Protein AF-0000000072276695 (afdb_homodimer)

Radius of gyration: 24.85 Å; Cα contacts (8 Å, |Δi|>4): 186; chains: 2; bounding box: 41×82×51 Å

Structure (mmCIF, N/CA/C/O backbone):
data_AF-0000000072276695-model_v1
#
loop_
_entity.id
_entity.type
_entity.pdbx_description
1 polymer 'Uncharacterized protein'
#
loop_
_atom_site.group_PDB
_atom_site.id
_atom_site.type_symbol
_atom_site.label_atom_id
_atom_site.label_alt_id
_atom_site.label_comp_id
_atom_site.label_asym_id
_atom_site.label_entity_id
_atom_site.label_seq_id
_atom_site.pdbx_PDB_ins_code
_atom_site.Cartn_x
_atom_site.Cartn_y
_atom_site.Cartn_z
_atom_site.occupancy
_atom_site.B_iso_or_equiv
_atom_site.auth_seq_id
_atom_site.auth_comp_id
_atom_site.auth_asym_id
_atom_site.auth_atom_id
_atom_site.pdbx_PDB_model_num
ATOM 1 N N . MET A 1 1 ? 9.43 25.453 4.172 1 37.16 1 MET A N 1
ATOM 2 C CA . MET A 1 1 ? 8.484 24.344 4.242 1 37.16 1 MET A CA 1
ATOM 3 C C . MET A 1 1 ? 7.336 24.672 5.199 1 37.16 1 MET A C 1
ATOM 5 O O . MET A 1 1 ? 6.441 23.844 5.402 1 37.16 1 MET A O 1
ATOM 9 N N . SER A 1 2 ? 7.82 25.578 6.117 1 48.72 2 SER A N 1
ATOM 10 C CA . SER A 1 2 ? 6.762 26.281 6.828 1 48.72 2 SER A CA 1
ATOM 11 C C . SER A 1 2 ? 5.812 26.984 5.859 1 48.72 2 SER A C 1
ATOM 13 O O . SER A 1 2 ? 4.941 27.75 6.277 1 48.72 2 SER A O 1
ATOM 15 N N . ASP A 1 3 ? 6.242 26.922 4.684 1 59.03 3 ASP A N 1
ATOM 16 C CA . ASP A 1 3 ? 5.449 27.531 3.621 1 59.03 3 ASP A CA 1
ATOM 17 C C . ASP A 1 3 ? 4.215 26.703 3.301 1 59.03 3 ASP A C 1
ATOM 19 O O . ASP A 1 3 ? 4.332 25.578 2.807 1 59.03 3 ASP A O 1
ATOM 23 N N . PRO A 1 4 ? 3.205 27.141 3.752 1 66.44 4 PRO A N 1
ATOM 24 C CA . PRO A 1 4 ? 1.946 26.438 3.514 1 66.44 4 PRO A CA 1
ATOM 25 C C . PRO A 1 4 ? 1.84 25.875 2.096 1 66.44 4 PRO A C 1
ATOM 27 O O . PRO A 1 4 ? 1.226 24.828 1.881 1 66.44 4 PRO A O 1
ATOM 30 N N . LYS A 1 5 ? 2.502 26.578 1.242 1 73.25 5 LYS A N 1
ATOM 31 C CA . LYS A 1 5 ? 2.477 26.094 -0.136 1 73.25 5 LYS A CA 1
ATOM 32 C C . LYS A 1 5 ? 3.285 24.797 -0.285 1 73.25 5 LYS A C 1
ATOM 34 O O . LYS A 1 5 ? 2.9 23.906 -1.039 1 73.25 5 LYS A O 1
ATOM 39 N N . LYS A 1 6 ? 4.305 24.688 0.411 1 75.88 6 LYS A N 1
ATOM 40 C CA . LYS A 1 6 ? 5.148 23.5 0.35 1 75.88 6 LYS A CA 1
ATOM 41 C C . LYS A 1 6 ? 4.453 22.297 0.984 1 75.88 6 LYS A C 1
ATOM 43 O O . LYS A 1 6 ? 4.551 21.188 0.477 1 75.88 6 LYS A O 1
ATOM 48 N N . VAL A 1 7 ? 3.73 22.562 2.039 1 79 7 VAL A N 1
ATOM 49 C CA . VAL A 1 7 ? 3 21.484 2.715 1 79 7 VAL A CA 1
ATOM 50 C C . VAL A 1 7 ? 1.882 20.969 1.812 1 79 7 VAL A C 1
ATOM 52 O O . VAL A 1 7 ? 1.68 19.766 1.69 1 79 7 VAL A O 1
ATOM 55 N N . GLN A 1 8 ? 1.307 21.906 1.163 1 82.75 8 GLN A N 1
ATOM 56 C CA . GLN A 1 8 ? 0.227 21.531 0.254 1 82.75 8 GLN A CA 1
ATOM 57 C C . GLN A 1 8 ? 0.75 20.703 -0.907 1 82.75 8 GLN A C 1
ATOM 59 O O . GLN A 1 8 ? 0.108 19.734 -1.318 1 82.75 8 GLN A O 1
ATOM 64 N N . ALA A 1 9 ? 1.858 21.094 -1.374 1 85.31 9 ALA A N 1
ATOM 65 C CA . ALA A 1 9 ? 2.477 20.344 -2.467 1 85.31 9 ALA A CA 1
ATOM 66 C C . ALA A 1 9 ? 2.85 18.922 -2.021 1 85.31 9 ALA A C 1
ATOM 68 O O . ALA A 1 9 ? 2.666 17.969 -2.77 1 85.31 9 ALA A O 1
ATOM 69 N N . ALA A 1 10 ? 3.342 18.844 -0.835 1 86.81 10 ALA A N 1
ATOM 70 C CA . ALA A 1 10 ? 3.727 17.531 -0.29 1 86.81 10 ALA A CA 1
ATOM 71 C C . ALA A 1 10 ? 2.504 16.656 -0.077 1 86.81 10 ALA A C 1
ATOM 73 O O . ALA A 1 10 ? 2.562 15.438 -0.301 1 86.81 10 ALA A O 1
ATOM 74 N N . LEU A 1 11 ? 1.461 17.219 0.329 1 89.94 11 LEU A N 1
ATOM 75 C CA . LEU A 1 11 ? 0.218 16.469 0.507 1 89.94 11 LEU A CA 1
ATOM 76 C C . LEU A 1 11 ? -0.295 15.945 -0.829 1 89.94 11 LEU A C 1
ATOM 78 O O . LEU A 1 11 ? -0.674 14.781 -0.935 1 89.94 11 LEU A O 1
ATOM 82 N N . ASN A 1 12 ? -0.233 16.812 -1.822 1 91.56 12 ASN A N 1
ATOM 83 C CA . ASN A 1 12 ? -0.696 16.406 -3.148 1 91.56 12 ASN A CA 1
ATOM 84 C C . ASN A 1 12 ? 0.156 15.281 -3.725 1 91.56 12 ASN A C 1
ATOM 86 O O . ASN A 1 12 ? -0.372 14.344 -4.328 1 91.56 12 ASN A O 1
ATOM 90 N N . THR A 1 13 ? 1.414 15.375 -3.533 1 94.5 13 THR A N 1
ATOM 91 C CA . THR A 1 13 ? 2.32 14.328 -3.998 1 94.5 13 THR A CA 1
ATOM 92 C C . THR A 1 13 ? 2.039 13.016 -3.279 1 94.5 13 THR A C 1
ATOM 94 O O . THR A 1 13 ? 1.984 11.953 -3.908 1 94.5 13 THR A O 1
ATOM 97 N N . SER A 1 14 ? 1.84 13.062 -2.016 1 95.75 14 SER A N 1
ATOM 98 C CA . SER A 1 14 ? 1.552 11.867 -1.232 1 95.75 14 SER A CA 1
ATOM 99 C C . SER A 1 14 ? 0.268 11.188 -1.706 1 95.75 14 SER A C 1
ATOM 101 O O . SER A 1 14 ? 0.198 9.961 -1.786 1 95.75 14 SER A O 1
ATOM 103 N N . LEU A 1 15 ? -0.74 12 -2.01 1 95.75 15 LEU A N 1
ATOM 104 C CA . LEU A 1 15 ? -2.004 11.461 -2.504 1 95.75 15 LEU A CA 1
ATOM 105 C C . LEU A 1 15 ? -1.806 10.734 -3.83 1 95.75 15 LEU A C 1
ATOM 107 O O . LEU A 1 15 ? -2.344 9.648 -4.035 1 95.75 15 LEU A O 1
ATOM 111 N N . LYS A 1 16 ? -0.989 11.328 -4.648 1 97.62 16 LYS A N 1
ATOM 112 C CA . LYS A 1 16 ? -0.697 10.703 -5.938 1 97.62 16 LYS A CA 1
ATOM 113 C C . LYS A 1 16 ? 0.066 9.398 -5.754 1 97.62 16 LYS A C 1
ATOM 115 O O . LYS A 1 16 ? -0.192 8.414 -6.453 1 97.62 16 LYS A O 1
ATOM 120 N N . VAL A 1 17 ? 0.981 9.414 -4.844 1 97.69 17 VAL A N 1
ATOM 121 C CA . VAL A 1 17 ? 1.791 8.234 -4.574 1 97.69 17 VAL A CA 1
ATOM 122 C C . VAL A 1 17 ? 0.901 7.105 -4.062 1 97.69 17 VAL A C 1
ATOM 124 O O . VAL A 1 17 ? 0.965 5.98 -4.562 1 97.69 17 VAL A O 1
ATOM 127 N N . LEU A 1 18 ? 0.002 7.414 -3.105 1 98.25 18 LEU A N 1
ATOM 128 C CA . LEU A 1 18 ? -0.87 6.383 -2.551 1 98.25 18 LEU A CA 1
ATOM 129 C C . LEU A 1 18 ? -1.8 5.824 -3.621 1 98.25 18 LEU A C 1
ATOM 131 O O . LEU A 1 18 ? -2.027 4.613 -3.68 1 98.25 18 LEU A O 1
ATOM 135 N N . ASP A 1 19 ? -2.268 6.703 -4.461 1 97.88 19 ASP A N 1
ATOM 136 C CA . ASP A 1 19 ? -3.104 6.25 -5.566 1 97.88 19 ASP A CA 1
ATOM 137 C C . ASP A 1 19 ? -2.328 5.312 -6.492 1 97.88 19 ASP A C 1
ATOM 139 O O . ASP A 1 19 ? -2.84 4.27 -6.898 1 97.88 19 ASP A O 1
ATOM 143 N N . SER A 1 20 ? -1.155 5.703 -6.805 1 97.88 20 SER A N 1
ATOM 144 C CA . SER A 1 20 ? -0.317 4.895 -7.684 1 97.88 20 SER A CA 1
ATOM 145 C C . SER A 1 20 ? 0.004 3.545 -7.051 1 97.88 20 SER A C 1
ATOM 147 O O . SER A 1 20 ? 0.064 2.527 -7.746 1 97.88 20 SER A O 1
ATOM 149 N N . VAL A 1 21 ? 0.219 3.535 -5.789 1 98.19 21 VAL A N 1
ATOM 150 C CA . VAL A 1 21 ? 0.522 2.299 -5.078 1 98.19 21 VAL A CA 1
ATOM 151 C C . VAL A 1 21 ? -0.636 1.315 -5.23 1 98.19 21 VAL A C 1
ATOM 153 O O . VAL A 1 21 ? -0.425 0.145 -5.555 1 98.19 21 VAL A O 1
ATOM 156 N N . VAL A 1 22 ? -1.869 1.72 -5.027 1 98.12 22 VAL A N 1
ATOM 157 C CA . VAL A 1 22 ? -3.043 0.857 -5.113 1 98.12 22 VAL A CA 1
ATOM 158 C C . VAL A 1 22 ? -3.188 0.323 -6.539 1 98.12 22 VAL A C 1
ATOM 160 O O . VAL A 1 22 ? -3.438 -0.868 -6.738 1 98.12 22 VAL A O 1
ATOM 163 N N . LYS A 1 23 ? -2.953 1.158 -7.547 1 97.94 23 LYS A N 1
ATOM 164 C CA . LYS A 1 23 ? -3.102 0.76 -8.945 1 97.94 23 LYS A CA 1
ATOM 165 C C . LYS A 1 23 ? -2.033 -0.253 -9.344 1 97.94 23 LYS A C 1
ATOM 167 O O . LYS A 1 23 ? -2.324 -1.228 -10.039 1 97.94 23 LYS A O 1
ATOM 172 N N . GLU A 1 24 ? -0.808 0.025 -8.914 1 97.75 24 GLU A N 1
ATOM 173 C CA . GLU A 1 24 ? 0.282 -0.898 -9.211 1 97.75 24 GLU A CA 1
ATOM 174 C C . GLU A 1 24 ? 0.049 -2.258 -8.562 1 97.75 24 GLU A C 1
ATOM 176 O O . GLU A 1 24 ? 0.275 -3.299 -9.18 1 97.75 24 GLU A O 1
ATOM 181 N N . GLN A 1 25 ? -0.401 -2.229 -7.312 1 97.75 25 GLN A N 1
ATOM 182 C CA . GLN A 1 25 ? -0.734 -3.459 -6.605 1 97.75 25 GLN A CA 1
ATOM 183 C C . GLN A 1 25 ? -1.845 -4.223 -7.32 1 97.75 25 GLN A C 1
ATOM 185 O O . GLN A 1 25 ? -1.741 -5.434 -7.523 1 97.75 25 GLN A O 1
ATOM 190 N N . GLU A 1 26 ? -2.871 -3.525 -7.688 1 97.75 26 GLU A N 1
ATOM 191 C CA . GLU A 1 26 ? -3.992 -4.141 -8.391 1 97.75 26 GLU A CA 1
ATOM 192 C C . GLU A 1 26 ? -3.541 -4.785 -9.695 1 97.75 26 GLU A C 1
ATOM 194 O O . GLU A 1 26 ? -3.949 -5.902 -10.016 1 97.75 26 GLU A O 1
ATOM 199 N N . ARG A 1 27 ? -2.732 -4.125 -10.453 1 98.12 27 ARG A N 1
ATOM 200 C CA . ARG A 1 27 ? -2.223 -4.645 -11.719 1 98.12 27 ARG A CA 1
ATOM 201 C C . ARG A 1 27 ? -1.399 -5.91 -11.5 1 98.12 27 ARG A C 1
ATOM 203 O O . ARG A 1 27 ? -1.569 -6.898 -12.219 1 98.12 27 ARG A O 1
ATOM 210 N N . ALA A 1 28 ? -0.528 -5.832 -10.555 1 98.5 28 ALA A N 1
ATOM 211 C CA . ALA A 1 28 ? 0.32 -6.988 -10.266 1 98.5 28 ALA A CA 1
ATOM 212 C C . ALA A 1 28 ? -0.516 -8.18 -9.812 1 98.5 28 ALA A C 1
ATOM 214 O O . ALA A 1 28 ? -0.309 -9.305 -10.281 1 98.5 28 ALA A O 1
ATOM 215 N N . VAL A 1 29 ? -1.518 -7.949 -8.906 1 98.62 29 VAL A N 1
ATOM 216 C CA . VAL A 1 29 ? -2.359 -9.016 -8.383 1 98.62 29 VAL A CA 1
ATOM 217 C C . VAL A 1 29 ? -3.193 -9.625 -9.508 1 98.62 29 VAL A C 1
ATOM 219 O O . VAL A 1 29 ? -3.328 -10.844 -9.602 1 98.62 29 VAL A O 1
ATOM 222 N N . ASN A 1 30 ? -3.674 -8.797 -10.391 1 98.62 30 ASN A N 1
ATOM 223 C CA . ASN A 1 30 ? -4.453 -9.297 -11.516 1 98.62 30 ASN A CA 1
ATOM 224 C C . ASN A 1 30 ? -3.605 -10.164 -12.445 1 98.62 30 ASN A C 1
ATOM 226 O O . ASN A 1 30 ? -4.082 -11.172 -12.977 1 98.62 30 ASN A O 1
ATOM 230 N N . ARG A 1 31 ? -2.408 -9.766 -12.648 1 98.75 31 ARG A N 1
ATOM 231 C CA . ARG A 1 31 ? -1.496 -10.57 -13.453 1 98.75 31 ARG A CA 1
ATOM 232 C C . ARG A 1 31 ? -1.245 -11.93 -12.812 1 98.75 31 ARG A C 1
ATOM 234 O O . ARG A 1 31 ? -1.282 -12.961 -13.492 1 98.75 31 ARG A O 1
ATOM 241 N N . ILE A 1 32 ? -1.022 -11.945 -11.555 1 98.88 32 ILE A N 1
ATOM 242 C CA . ILE A 1 32 ? -0.771 -13.172 -10.812 1 98.88 32 ILE A CA 1
ATOM 243 C C . ILE A 1 32 ? -1.994 -14.086 -10.898 1 98.88 32 ILE A C 1
ATOM 245 O O . ILE A 1 32 ? -1.871 -15.273 -11.219 1 98.88 32 ILE A O 1
ATOM 249 N N . LEU A 1 33 ? -3.135 -13.57 -10.648 1 98.75 33 LEU A N 1
ATOM 250 C CA . LEU A 1 33 ? -4.371 -14.344 -10.664 1 98.75 33 LEU A CA 1
ATOM 251 C C . LEU A 1 33 ? -4.625 -14.93 -12.047 1 98.75 33 LEU A C 1
ATOM 253 O O . LEU A 1 33 ? -5.004 -16.094 -12.172 1 98.75 33 LEU A O 1
ATOM 257 N N . GLY A 1 34 ? -4.418 -14.094 -13.062 1 98.56 34 GLY A N 1
ATOM 258 C CA . GLY A 1 34 ? -4.598 -14.586 -14.422 1 98.56 34 GLY A CA 1
ATOM 259 C C . GLY A 1 34 ? -3.684 -15.75 -14.758 1 98.56 34 GLY A C 1
ATOM 260 O O . GLY A 1 34 ? -4.125 -16.75 -15.328 1 98.56 34 GLY A O 1
ATOM 261 N N . LEU A 1 35 ? -2.455 -15.625 -14.398 1 98.19 35 LEU A N 1
ATOM 262 C CA . LEU A 1 35 ? -1.48 -16.688 -14.648 1 98.19 35 LEU A CA 1
ATOM 263 C C . LEU A 1 35 ? -1.817 -17.938 -13.852 1 98.19 35 LEU A C 1
ATOM 265 O O . LEU A 1 35 ? -1.733 -19.047 -14.375 1 98.19 35 LEU A O 1
ATOM 269 N N . ALA A 1 36 ? -2.203 -17.734 -12.594 1 97.94 36 ALA A N 1
ATOM 270 C CA . ALA A 1 36 ? -2.557 -18.875 -11.742 1 97.94 36 ALA A CA 1
ATOM 271 C C . ALA A 1 36 ? -3.771 -19.609 -12.297 1 97.94 36 ALA A C 1
ATOM 273 O O . ALA A 1 36 ? -3.803 -20.844 -12.305 1 97.94 36 ALA A O 1
ATOM 274 N N . GLU A 1 37 ? -4.715 -18.922 -12.719 1 97.56 37 GLU A N 1
ATOM 275 C CA . GLU A 1 37 ? -5.914 -19.531 -13.289 1 97.56 37 GLU A CA 1
ATOM 276 C C . GLU A 1 37 ? -5.574 -20.375 -14.523 1 97.56 37 GLU A C 1
ATOM 278 O O . GLU A 1 37 ? -6.074 -21.484 -14.688 1 97.56 37 GLU A O 1
ATOM 283 N N . LEU A 1 38 ? -4.73 -19.875 -15.398 1 96.19 38 LEU A N 1
ATOM 284 C CA . LEU A 1 38 ? -4.297 -20.594 -16.594 1 96.19 38 LEU A CA 1
ATOM 285 C C . LEU A 1 38 ? -3.582 -21.891 -16.219 1 96.19 38 LEU A C 1
ATOM 287 O O . LEU A 1 38 ? -3.793 -22.938 -16.844 1 96.19 38 LEU A O 1
ATOM 291 N N . LEU 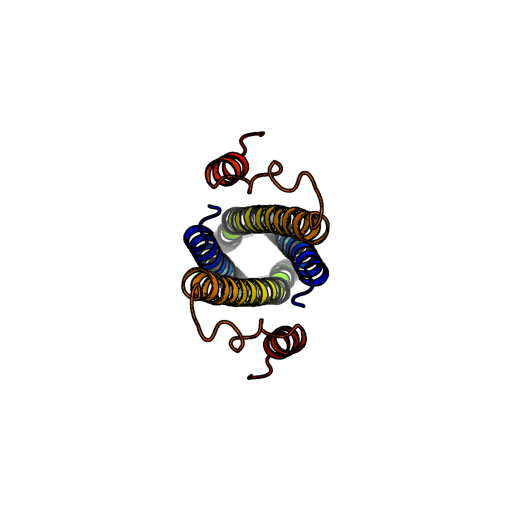A 1 39 ? -2.812 -21.797 -15.188 1 95.62 39 LEU A N 1
ATOM 292 C CA . LEU A 1 39 ? -2.035 -22.953 -14.75 1 95.62 39 LEU A CA 1
ATOM 293 C C . LEU A 1 39 ? -2.938 -24.016 -14.125 1 95.62 39 LEU A C 1
ATOM 295 O O . LEU A 1 39 ? -2.713 -25.219 -14.297 1 95.62 39 LEU A O 1
ATOM 299 N N . ILE A 1 40 ? -3.936 -23.594 -13.43 1 95.69 40 ILE A N 1
ATOM 300 C CA . ILE A 1 40 ? -4.855 -24.531 -12.789 1 95.69 40 ILE A CA 1
ATOM 301 C C . ILE A 1 40 ? -5.625 -25.312 -13.852 1 95.69 40 ILE A C 1
ATOM 303 O O . ILE A 1 40 ? -5.812 -26.516 -13.727 1 95.69 40 ILE A O 1
ATOM 307 N N . GLU A 1 41 ? -6.027 -24.641 -14.867 1 93.31 41 GLU A N 1
ATOM 308 C CA . GLU A 1 41 ? -6.785 -25.266 -15.945 1 93.31 41 GLU A CA 1
ATOM 309 C C . GLU A 1 41 ? -5.98 -26.375 -16.609 1 93.31 41 GLU A C 1
ATOM 311 O O . GLU A 1 41 ? -6.551 -27.359 -17.078 1 93.31 41 GLU A O 1
ATOM 316 N N . LYS A 1 42 ? -4.695 -26.328 -16.609 1 87.5 42 LYS A N 1
ATOM 317 C CA . LYS A 1 42 ? -3.834 -27.266 -17.328 1 87.5 42 LYS A CA 1
ATOM 318 C C . LYS A 1 42 ? -3.123 -28.203 -16.359 1 87.5 42 LYS A C 1
ATOM 320 O O . LYS A 1 42 ? -2.232 -28.953 -16.75 1 87.5 42 LYS A O 1
ATOM 325 N N . SER A 1 43 ? -3.424 -28.031 -15.188 1 85.19 43 SER A N 1
ATOM 326 C CA . SER A 1 43 ? -2.676 -28.734 -14.156 1 85.19 43 SER A CA 1
ATOM 327 C C . SER A 1 43 ? -2.926 -30.234 -14.234 1 85.19 43 SER A C 1
ATOM 329 O O . SER A 1 43 ? -4.078 -30.688 -14.289 1 85.19 43 SER A O 1
ATOM 331 N N . PRO A 1 44 ? -1.935 -30.969 -14.18 1 75.81 44 PRO A N 1
ATOM 332 C CA . PRO A 1 44 ? -2.078 -32.438 -14.328 1 75.81 44 PRO A CA 1
ATOM 333 C C . PRO A 1 44 ? -2.416 -33.125 -13.016 1 75.81 44 PRO A C 1
ATOM 335 O O . PRO A 1 44 ? -2.826 -34.281 -13.023 1 75.81 44 PRO A O 1
ATOM 338 N N . ASP A 1 45 ? -2.143 -32.438 -11.891 1 86.88 45 ASP A N 1
ATOM 339 C CA . ASP A 1 45 ? -2.316 -33.125 -10.617 1 86.88 45 ASP A CA 1
ATOM 340 C C . ASP A 1 45 ? -2.887 -32.188 -9.555 1 86.88 45 ASP A C 1
ATOM 342 O O . ASP A 1 45 ? -2.773 -30.953 -9.68 1 86.88 45 ASP A O 1
ATOM 346 N N . GLN A 1 46 ? -3.391 -32.844 -8.484 1 91.38 46 GLN A N 1
ATOM 347 C CA . GLN A 1 46 ? -4.148 -32.156 -7.441 1 91.38 46 GLN A CA 1
ATOM 348 C C . GLN A 1 46 ? -3.23 -31.312 -6.559 1 91.38 46 GLN A C 1
ATOM 350 O O . GLN A 1 46 ? -3.619 -30.234 -6.098 1 91.38 46 GLN A O 1
ATOM 355 N N . VAL A 1 47 ? -2.031 -31.734 -6.375 1 91 47 VAL A N 1
ATOM 356 C CA . VAL A 1 47 ? -1.097 -31.031 -5.5 1 91 47 VAL A CA 1
ATOM 357 C C . VAL A 1 47 ? -0.705 -29.688 -6.129 1 91 47 VAL A C 1
ATOM 359 O O . VAL A 1 47 ? -0.68 -28.656 -5.449 1 91 47 VAL A O 1
ATOM 362 N N . THR A 1 48 ? -0.417 -29.656 -7.391 1 93.25 48 THR A N 1
ATOM 363 C CA . THR A 1 48 ? -0.089 -28.438 -8.117 1 93.25 48 THR A CA 1
ATOM 364 C C . THR A 1 48 ? -1.263 -27.469 -8.086 1 93.25 48 THR A C 1
ATOM 366 O O . THR A 1 48 ? -1.085 -26.281 -7.812 1 93.25 48 THR A O 1
ATOM 369 N N . ALA A 1 49 ? -2.434 -27.984 -8.289 1 94.5 49 ALA A N 1
ATOM 370 C CA . ALA A 1 49 ? -3.631 -27.156 -8.281 1 94.5 49 ALA A CA 1
ATOM 371 C C . ALA A 1 49 ? -3.842 -26.516 -6.91 1 94.5 49 ALA A C 1
ATOM 373 O O . ALA A 1 49 ? -4.191 -25.328 -6.816 1 94.5 49 ALA A O 1
ATOM 374 N N . MET A 1 50 ? -3.594 -27.234 -5.902 1 96.12 50 MET A N 1
ATOM 375 C CA . MET A 1 50 ? -3.773 -26.734 -4.539 1 96.12 50 MET A CA 1
ATOM 376 C C . MET A 1 50 ? -2.779 -25.625 -4.223 1 96.12 50 MET A C 1
ATOM 378 O O . MET A 1 50 ? -3.131 -24.641 -3.578 1 96.12 50 MET A O 1
ATOM 382 N N . ARG A 1 51 ? -1.555 -25.766 -4.633 1 96.62 51 ARG A N 1
ATOM 383 C CA . ARG A 1 51 ? -0.54 -24.75 -4.391 1 96.62 51 ARG A CA 1
ATOM 384 C C . ARG A 1 51 ? -0.836 -23.484 -5.18 1 96.62 51 ARG A C 1
ATOM 386 O O . ARG A 1 51 ? -0.623 -22.375 -4.688 1 96.62 51 ARG A O 1
ATOM 393 N N . LEU A 1 52 ? -1.373 -23.656 -6.379 1 97.56 52 LEU A N 1
ATOM 394 C CA . LEU A 1 52 ? -1.771 -22.5 -7.188 1 97.56 52 LEU A CA 1
ATOM 395 C C . LEU A 1 52 ? -2.957 -21.781 -6.559 1 97.56 52 LEU A C 1
ATOM 397 O O . LEU A 1 52 ? -3.018 -20.547 -6.57 1 97.56 52 LEU A O 1
ATOM 401 N N . GLU A 1 53 ? -3.832 -22.531 -5.984 1 98 53 GLU A N 1
ATOM 402 C CA . GLU A 1 53 ? -4.953 -21.922 -5.27 1 98 53 GLU A CA 1
ATOM 403 C C . GLU A 1 53 ? -4.48 -21.172 -4.027 1 98 53 GLU A C 1
ATOM 405 O O . GLU A 1 53 ? -5.023 -20.125 -3.693 1 98 53 GLU A O 1
ATOM 410 N N . ALA A 1 54 ? -3.496 -21.672 -3.406 1 98.56 54 ALA A N 1
ATOM 411 C CA . ALA A 1 54 ? -2.918 -21 -2.25 1 98.56 54 ALA A CA 1
ATOM 412 C C . ALA A 1 54 ? -2.27 -19.672 -2.656 1 98.56 54 ALA A C 1
ATOM 414 O O . ALA A 1 54 ? -2.322 -18.703 -1.91 1 98.56 54 ALA A O 1
ATOM 415 N N . ILE A 1 55 ? -1.685 -19.688 -3.807 1 98.69 55 ILE A N 1
ATOM 416 C CA . ILE A 1 55 ? -1.136 -18.453 -4.359 1 98.69 55 ILE A CA 1
ATOM 417 C C . ILE A 1 55 ? -2.258 -17.438 -4.574 1 98.69 55 ILE A C 1
ATOM 419 O O . ILE A 1 55 ? -2.133 -16.266 -4.188 1 98.69 55 ILE A O 1
ATOM 423 N N . MET A 1 56 ? -3.332 -17.844 -5.121 1 98.69 56 MET A N 1
ATOM 424 C CA . MET A 1 56 ? -4.465 -16.953 -5.375 1 98.69 56 MET A CA 1
ATOM 425 C C . MET A 1 56 ? -5.051 -16.438 -4.066 1 98.69 56 MET A C 1
ATOM 427 O O . MET A 1 56 ? -5.426 -15.273 -3.969 1 98.69 56 MET A O 1
ATOM 431 N N . GLU A 1 57 ? -5.062 -17.328 -3.057 1 98.56 57 GLU A N 1
ATOM 432 C CA . GLU A 1 57 ? -5.562 -16.938 -1.744 1 98.56 57 GLU A CA 1
ATOM 433 C C . GLU A 1 57 ? -4.672 -15.867 -1.112 1 98.56 57 GLU A C 1
ATOM 435 O O . GLU A 1 57 ? -5.164 -14.945 -0.455 1 98.56 57 GLU A O 1
ATOM 440 N N . ALA A 1 58 ? -3.42 -16 -1.328 1 98.38 58 ALA A N 1
ATOM 441 C CA . ALA A 1 58 ? -2.484 -15.031 -0.768 1 98.38 58 ALA A CA 1
ATOM 442 C C . ALA A 1 58 ? -2.68 -13.656 -1.398 1 98.38 58 ALA A C 1
ATOM 444 O O . ALA A 1 58 ? -2.25 -12.641 -0.84 1 98.38 58 ALA A O 1
ATOM 445 N N . CYS A 1 59 ? -3.328 -13.57 -2.555 1 98.44 59 CYS A N 1
ATOM 446 C CA . CYS A 1 59 ? -3.574 -12.305 -3.244 1 98.44 59 CYS A CA 1
ATOM 447 C C . CYS A 1 59 ? -4.691 -11.523 -2.566 1 98.44 59 CYS A C 1
ATOM 449 O O . CYS A 1 59 ? -4.867 -10.328 -2.824 1 98.44 59 CYS A O 1
ATOM 451 N N . ALA A 1 60 ? -5.363 -12.102 -1.619 1 97.38 60 ALA A N 1
ATOM 452 C CA . ALA A 1 60 ? -6.5 -11.461 -0.958 1 97.38 60 ALA A CA 1
ATOM 453 C C . ALA A 1 60 ? -6.043 -10.273 -0.116 1 97.38 60 ALA A C 1
ATOM 455 O O . ALA A 1 60 ? -6.855 -9.422 0.266 1 97.38 60 ALA A O 1
ATOM 456 N N . PHE A 1 61 ? -4.73 -10.172 0.101 1 97.5 61 PHE A N 1
ATOM 457 C CA . PHE A 1 61 ? -4.191 -9.047 0.854 1 97.5 61 PHE A CA 1
ATOM 458 C C . PHE A 1 61 ? -4.551 -7.723 0.185 1 97.5 61 PHE A C 1
ATOM 460 O O . PHE A 1 61 ? -4.633 -6.688 0.848 1 97.5 61 PHE A O 1
ATOM 467 N N . GLN A 1 62 ? -4.719 -7.805 -1.072 1 96.56 62 GLN A N 1
ATOM 468 C CA . GLN A 1 62 ? -4.898 -6.609 -1.889 1 96.56 62 GLN A CA 1
ATOM 469 C C . GLN A 1 62 ? -6.18 -5.871 -1.513 1 96.56 62 GLN A C 1
ATOM 471 O O . GLN A 1 62 ? -6.203 -4.641 -1.464 1 96.56 62 GLN A O 1
ATOM 476 N N . ASP A 1 63 ? -7.215 -6.578 -1.222 1 95.88 63 ASP A N 1
ATOM 477 C CA . ASP A 1 63 ? -8.484 -5.953 -0.865 1 95.88 63 ASP A CA 1
ATOM 478 C C . ASP A 1 63 ? -8.359 -5.156 0.431 1 95.88 63 ASP A C 1
ATOM 480 O O . ASP A 1 63 ? -8.758 -3.988 0.489 1 95.88 63 ASP A O 1
ATOM 484 N N . ILE A 1 64 ? -7.785 -5.691 1.369 1 94.62 64 ILE A N 1
ATOM 485 C CA . ILE A 1 64 ? -7.652 -5.082 2.688 1 94.62 64 ILE A CA 1
ATOM 486 C C . ILE A 1 64 ? -6.66 -3.922 2.621 1 94.62 64 ILE A C 1
ATOM 488 O O . ILE A 1 64 ? -6.949 -2.82 3.094 1 94.62 64 ILE A O 1
ATOM 492 N N . THR A 1 65 ? -5.535 -4.184 2.027 1 97.12 65 THR A N 1
ATOM 493 C CA . THR A 1 65 ? -4.504 -3.15 2.018 1 97.12 65 THR A CA 1
ATOM 494 C C . THR A 1 65 ? -4.922 -1.975 1.142 1 97.12 65 THR A C 1
ATOM 496 O O . THR A 1 65 ? -4.641 -0.819 1.467 1 97.12 65 THR A O 1
ATOM 499 N N . GLY A 1 66 ? -5.602 -2.25 0.003 1 97.25 66 GLY A N 1
ATOM 500 C CA . GLY A 1 66 ? -6.141 -1.173 -0.814 1 97.25 66 GLY A CA 1
ATOM 501 C C . GLY A 1 66 ? -7.098 -0.273 -0.058 1 97.25 66 GLY A C 1
ATOM 502 O O . GLY A 1 66 ? -7.008 0.954 -0.146 1 97.25 66 GLY A O 1
ATOM 503 N N . GLN A 1 67 ? -7.922 -0.839 0.693 1 97 67 GLN A N 1
ATOM 504 C CA . GLN A 1 67 ? -8.898 -0.096 1.482 1 97 67 GLN A CA 1
ATOM 505 C C . GLN A 1 67 ? -8.211 0.754 2.549 1 97 67 GLN A C 1
ATOM 507 O O . GLN A 1 67 ? -8.602 1.901 2.779 1 97 67 GLN A O 1
ATOM 512 N N . GLN A 1 68 ? -7.262 0.133 3.152 1 97.88 68 GLN A N 1
ATOM 513 C CA . GLN A 1 68 ? -6.539 0.837 4.203 1 97.88 68 GLN A CA 1
ATOM 514 C C . GLN A 1 68 ? -5.793 2.045 3.643 1 97.88 68 GLN A C 1
ATOM 516 O O . GLN A 1 68 ? -5.801 3.121 4.246 1 97.88 68 GLN A O 1
ATOM 521 N N . ILE A 1 69 ? -5.176 1.869 2.506 1 98.31 69 ILE A N 1
ATOM 522 C CA . ILE A 1 69 ? -4.457 2.967 1.871 1 98.31 69 ILE A CA 1
ATOM 523 C C . ILE A 1 69 ? -5.434 4.078 1.495 1 98.31 69 ILE A C 1
ATOM 525 O O . ILE A 1 69 ? -5.137 5.262 1.671 1 98.31 69 ILE A O 1
ATOM 529 N N . ARG A 1 70 ? -6.598 3.721 0.997 1 97.12 70 ARG A N 1
ATOM 530 C CA . ARG A 1 70 ? -7.605 4.703 0.602 1 97.12 70 ARG A CA 1
ATOM 531 C C . ARG A 1 70 ? -8.086 5.504 1.804 1 97.12 70 ARG A C 1
ATOM 533 O O . ARG A 1 70 ? -8.359 6.703 1.688 1 97.12 70 ARG A O 1
ATOM 540 N N . LYS A 1 71 ? -8.227 4.902 2.916 1 96 71 LYS A N 1
ATOM 541 C CA . LYS A 1 71 ? -8.609 5.602 4.141 1 96 71 LYS A CA 1
ATOM 542 C C . LYS A 1 71 ? -7.551 6.629 4.543 1 96 71 LYS A C 1
ATOM 544 O O . LYS A 1 71 ? -7.883 7.742 4.949 1 96 71 LYS A O 1
ATOM 549 N N . VAL A 1 72 ? -6.34 6.199 4.402 1 96.44 72 VAL A N 1
ATOM 550 C CA . VAL A 1 72 ? -5.262 7.133 4.711 1 96.44 72 VAL A CA 1
ATOM 551 C C . VAL A 1 72 ? -5.273 8.289 3.709 1 96.44 72 VAL A C 1
ATOM 553 O O . VAL A 1 72 ? -5.098 9.445 4.086 1 96.44 72 VAL A O 1
ATOM 556 N N . ALA A 1 73 ? -5.492 7.969 2.471 1 96.56 73 ALA A N 1
ATOM 557 C CA . ALA A 1 73 ? -5.566 9 1.438 1 96.56 73 ALA A CA 1
ATOM 558 C C . ALA A 1 73 ? -6.691 9.984 1.731 1 96.56 73 ALA A C 1
ATOM 560 O O . ALA A 1 73 ? -6.52 11.195 1.567 1 96.56 73 ALA A O 1
ATOM 561 N N . ALA A 1 74 ? -7.797 9.508 2.174 1 92.75 74 ALA A N 1
ATOM 562 C CA . ALA A 1 74 ? -8.922 10.375 2.518 1 92.75 74 ALA A CA 1
ATOM 563 C C . ALA A 1 74 ? -8.57 11.305 3.672 1 92.75 74 ALA A C 1
ATOM 565 O O . ALA A 1 74 ? -8.922 12.484 3.654 1 92.75 74 ALA A O 1
ATOM 566 N N . PHE A 1 75 ? -7.914 10.773 4.578 1 90.25 75 PHE A N 1
ATOM 567 C CA . PHE A 1 75 ? -7.453 11.578 5.703 1 90.25 75 PHE A CA 1
ATOM 568 C C . PHE A 1 75 ? -6.504 12.672 5.23 1 90.25 75 PHE A C 1
ATOM 570 O O . PHE A 1 75 ? -6.637 13.828 5.633 1 90.25 75 PHE A O 1
ATOM 577 N N . LEU A 1 76 ? -5.555 12.344 4.402 1 90.88 76 LEU A N 1
ATOM 578 C CA . LEU A 1 76 ? -4.605 13.32 3.883 1 90.88 76 LEU A CA 1
ATOM 579 C C . LEU A 1 76 ? -5.324 14.406 3.09 1 90.88 76 LEU A C 1
ATOM 581 O O . LEU A 1 76 ? -4.953 15.578 3.16 1 90.88 76 LEU A O 1
ATOM 585 N N . LYS A 1 77 ? -6.273 14.008 2.326 1 89.38 77 LYS A N 1
ATOM 586 C CA . LYS A 1 77 ? -7.062 14.977 1.57 1 89.38 77 LYS A CA 1
ATOM 587 C C . LYS A 1 77 ? -7.762 15.961 2.504 1 89.38 77 LYS A C 1
ATOM 589 O O . LYS A 1 77 ? -7.773 17.172 2.248 1 89.38 77 LYS A O 1
ATOM 594 N N . HIS A 1 78 ? -8.227 15.414 3.541 1 83.12 78 HIS A N 1
ATOM 595 C CA . HIS A 1 78 ? -8.883 16.25 4.543 1 83.12 78 HIS A CA 1
ATOM 596 C C . HIS A 1 78 ? -7.891 17.188 5.215 1 83.12 78 HIS A C 1
ATOM 598 O O . HIS A 1 78 ? -8.195 18.359 5.434 1 83.12 78 HIS A O 1
ATOM 604 N N . LEU A 1 79 ? -6.758 16.719 5.516 1 79.38 79 LEU A N 1
ATOM 605 C CA . LEU A 1 79 ? -5.715 17.531 6.121 1 79.38 79 LEU A CA 1
ATOM 606 C C . LEU A 1 79 ? -5.348 18.703 5.211 1 79.38 79 LEU A C 1
ATOM 608 O O . LEU A 1 79 ? -5.113 19.812 5.688 1 79.38 79 LEU A O 1
ATOM 612 N N . GLY A 1 80 ? -5.27 18.406 3.996 1 76.94 80 GLY A N 1
ATOM 613 C CA . GLY A 1 80 ? -4.977 19.469 3.035 1 76.94 80 GLY A CA 1
ATOM 614 C C . GLY A 1 80 ? -6.039 20.547 2.988 1 76.94 80 GLY A C 1
ATOM 615 O O . GLY A 1 80 ? -5.723 21.734 2.867 1 76.94 80 GLY A O 1
ATOM 616 N N . THR A 1 81 ? -7.195 20.188 3.102 1 72.81 81 THR A N 1
ATOM 617 C CA . THR A 1 81 ? -8.297 21.156 3.07 1 72.81 81 THR A CA 1
ATOM 618 C C . THR A 1 81 ? -8.281 22.031 4.312 1 72.81 81 THR A C 1
ATOM 620 O O . THR A 1 81 ? -8.562 23.234 4.234 1 72.81 81 THR A O 1
ATOM 623 N N . LEU A 1 82 ? -7.875 21.453 5.434 1 63.84 82 LEU A N 1
ATOM 624 C CA . LEU A 1 82 ? -7.812 22.203 6.68 1 63.84 82 LEU A CA 1
ATOM 625 C C . LEU A 1 82 ? -6.684 23.234 6.645 1 63.84 82 LEU A C 1
ATOM 627 O O . LEU A 1 82 ? -6.852 24.359 7.09 1 63.84 82 LEU A O 1
ATOM 631 N N . GLN A 1 83 ? -5.555 22.797 6.242 1 62.72 83 GLN A N 1
ATOM 632 C CA . GLN A 1 83 ? -4.414 23.703 6.133 1 62.72 83 GLN A CA 1
ATOM 633 C C . GLN A 1 83 ? -4.727 24.859 5.188 1 62.72 83 GLN A C 1
ATOM 635 O O . GLN A 1 83 ? -4.363 26.016 5.465 1 62.72 83 GLN A O 1
ATOM 640 N N . GLY A 1 84 ? -5.309 24.438 4.113 1 55.97 84 GLY A N 1
ATOM 641 C CA . GLY A 1 84 ? -5.754 25.484 3.213 1 55.97 84 GLY A CA 1
ATOM 642 C C . GLY A 1 84 ? -6.719 26.453 3.863 1 55.97 84 GLY A C 1
ATOM 643 O O . GLY A 1 84 ? -6.625 27.672 3.65 1 55.97 84 GLY A O 1
ATOM 644 N N . GLY A 1 85 ? -7.547 25.906 4.688 1 51.81 85 GLY A N 1
ATOM 645 C CA . GLY A 1 85 ? -8.477 26.75 5.41 1 51.81 85 GLY A CA 1
ATOM 646 C C . GLY A 1 85 ? -7.805 27.656 6.434 1 51.81 85 GLY A C 1
ATOM 647 O O . GLY A 1 85 ? -8.125 28.828 6.535 1 51.81 85 GLY A O 1
ATOM 648 N N . LEU A 1 86 ? -6.906 27.109 7.074 1 54.44 86 LEU A N 1
ATOM 649 C CA . LEU A 1 86 ? -6.18 27.891 8.07 1 54.44 86 LEU A CA 1
ATOM 650 C C . LEU A 1 86 ? -5.367 29 7.41 1 54.44 86 LEU A C 1
ATOM 652 O O . LEU A 1 86 ? -5.305 30.125 7.918 1 54.44 86 LEU A O 1
ATOM 656 N N . GLU A 1 87 ? -4.738 28.641 6.348 1 53.94 87 GLU A N 1
ATOM 657 C CA . GLU A 1 87 ? -4 29.656 5.602 1 53.94 87 GLU A CA 1
ATOM 658 C C . GLU A 1 87 ? -4.93 30.766 5.121 1 53.94 87 GLU A C 1
ATOM 660 O O . GLU A 1 87 ? -4.582 31.953 5.191 1 53.94 87 GLU A O 1
ATOM 665 N N . MET A 1 88 ? -6.051 30.312 4.645 1 47.91 88 MET A N 1
ATOM 666 C CA . MET A 1 88 ? -7.035 31.297 4.195 1 47.91 88 MET A CA 1
ATOM 667 C C . MET A 1 88 ? -7.512 32.156 5.355 1 47.91 88 MET A C 1
ATOM 669 O O . MET A 1 88 ? -7.672 33.375 5.211 1 47.91 88 MET A O 1
ATOM 673 N N . ALA A 1 89 ? -7.625 31.562 6.477 1 46 89 ALA A N 1
ATOM 674 C CA . ALA A 1 89 ? -8.062 32.281 7.664 1 46 89 ALA A CA 1
ATOM 675 C C . ALA A 1 89 ? -6.945 33.188 8.195 1 46 89 ALA A C 1
ATOM 677 O O . ALA A 1 89 ? -7.188 34.344 8.562 1 46 89 ALA A O 1
ATOM 678 N N . ALA A 1 90 ? -5.738 32.656 8.266 1 49.31 90 ALA A N 1
ATOM 679 C CA . ALA A 1 90 ? -4.598 33.438 8.734 1 49.31 90 ALA A CA 1
ATOM 680 C C . ALA A 1 90 ? -4.281 34.562 7.762 1 49.31 90 ALA A C 1
ATOM 682 O O . ALA A 1 90 ? -3.936 35.656 8.188 1 49.31 90 ALA A O 1
ATOM 683 N N . GLY A 1 91 ? -4.234 34.25 6.512 1 46.25 91 GLY A N 1
ATOM 684 C CA . GLY A 1 91 ? -4.059 35.312 5.512 1 46.25 91 GLY A CA 1
ATOM 685 C C . GLY A 1 91 ? -5.125 36.375 5.578 1 46.25 91 GLY A C 1
ATOM 686 O O . GLY A 1 91 ? -4.84 37.562 5.379 1 46.25 91 GLY A O 1
ATOM 687 N N . ALA A 1 92 ? -6.348 36 5.91 1 44.97 92 ALA A N 1
ATOM 688 C CA . ALA A 1 92 ? -7.434 36.969 6.062 1 44.97 92 ALA A CA 1
ATOM 689 C C . ALA A 1 92 ? -7.223 37.812 7.301 1 44.97 92 ALA A C 1
ATOM 691 O O . ALA A 1 92 ? -7.559 39 7.297 1 44.97 92 ALA A O 1
ATOM 692 N N . THR A 1 93 ? -6.59 37.188 8.328 1 42.53 93 THR A N 1
ATOM 693 C CA . THR A 1 93 ? -6.34 37.969 9.539 1 42.53 93 THR A CA 1
ATOM 694 C C . THR A 1 93 ? -5.219 38.969 9.32 1 42.53 93 THR A C 1
ATOM 696 O O . THR A 1 93 ? -5.234 40.062 9.891 1 42.53 93 THR A O 1
ATOM 699 N N . ASN A 1 94 ? -4.152 38.625 8.617 1 44.28 94 ASN A N 1
ATOM 700 C CA . ASN A 1 94 ? -3.072 39.562 8.359 1 44.28 94 ASN A CA 1
ATOM 701 C C . ASN A 1 94 ? -3.533 40.719 7.469 1 44.28 94 ASN A C 1
ATOM 703 O O . ASN A 1 94 ? -2.994 41.812 7.539 1 44.28 94 ASN A O 1
ATOM 707 N N . HIS A 1 95 ? -4.469 40.469 6.652 1 39.78 95 HIS A N 1
ATOM 708 C CA . HIS A 1 95 ? -5.023 41.562 5.863 1 39.78 95 HIS A CA 1
ATOM 709 C C . HIS A 1 95 ? -6.051 42.344 6.668 1 39.78 95 HIS A C 1
ATOM 711 O O . HIS A 1 95 ? -6.523 43.406 6.215 1 39.78 95 HIS A O 1
ATOM 717 N N . VAL A 1 96 ? -6.789 41.875 7.719 1 38 96 VAL A N 1
ATOM 718 C CA . VAL A 1 96 ? -7.742 42.625 8.523 1 38 96 VAL A CA 1
ATOM 719 C C . VAL A 1 96 ? -7 43.406 9.594 1 38 96 VAL A C 1
ATOM 721 O O . VAL A 1 96 ? -6.613 42.875 10.633 1 38 96 VAL A O 1
ATOM 724 N N . ASN A 1 97 ? -5.883 44.188 9.539 1 36.84 97 ASN A N 1
ATOM 725 C CA . ASN A 1 97 ? -5.645 45.281 10.484 1 36.84 97 ASN A CA 1
ATOM 726 C C . ASN A 1 97 ? -6.938 46 10.844 1 36.84 97 ASN A C 1
ATOM 728 O O . ASN A 1 97 ? -7.188 46.281 12.016 1 36.84 97 ASN A O 1
ATOM 732 N N . ASP A 1 98 ? -7.246 47.25 10.031 1 36.88 98 ASP A N 1
ATOM 733 C CA . ASP A 1 98 ? -7.98 48.406 10.578 1 36.88 98 ASP A CA 1
ATOM 734 C C . ASP A 1 98 ? -9.336 47.969 11.125 1 36.88 98 ASP A C 1
ATOM 736 O O . ASP A 1 98 ? -9.688 48.281 12.266 1 36.88 98 ASP A O 1
ATOM 740 N N . ALA A 1 99 ? -10.633 48.219 10.352 1 35.78 99 ALA A N 1
ATOM 741 C CA . ALA A 1 99 ? -11.977 48.438 10.883 1 35.78 99 ALA A CA 1
ATOM 742 C C . ALA A 1 99 ? -12.57 47.125 11.391 1 35.78 99 ALA A C 1
ATOM 744 O O . ALA A 1 99 ? -13.055 47.062 12.523 1 35.78 99 ALA A O 1
ATOM 745 N N . GLN A 1 100 ? -13.398 46.219 10.516 1 34.19 100 GLN A N 1
ATOM 746 C CA . GLN A 1 100 ? -14.453 45.281 10.844 1 34.19 100 GLN A CA 1
ATOM 747 C C . GLN A 1 100 ? -13.875 43.906 11.141 1 34.19 100 GLN A C 1
ATOM 749 O O . GLN A 1 100 ? -13.664 43.094 10.227 1 34.19 100 GLN A O 1
ATOM 754 N N . ALA A 1 101 ? -12.773 43.719 11.789 1 36.06 101 ALA A N 1
ATOM 755 C CA . ALA A 1 101 ? -12.008 42.531 12.219 1 36.06 101 ALA A CA 1
ATOM 756 C C . ALA A 1 101 ? -12.93 41.5 12.82 1 36.06 101 ALA A C 1
ATOM 758 O O . ALA A 1 101 ? -12.461 40.438 13.266 1 36.06 101 ALA A O 1
ATOM 759 N N . LYS A 1 102 ? -14.117 41.844 13.328 1 34.34 102 LYS A N 1
ATOM 760 C CA . LYS A 1 102 ? -14.945 41 14.203 1 34.34 102 LYS A CA 1
ATOM 761 C C . LYS A 1 102 ? -15.312 39.688 13.531 1 34.34 102 LYS A C 1
ATOM 763 O O . LYS A 1 102 ? -15.438 38.656 14.203 1 34.34 102 LYS A O 1
ATOM 768 N N . ALA A 1 103 ? -15.93 39.656 12.305 1 30.92 103 ALA A N 1
ATOM 769 C CA . ALA A 1 103 ? -16.891 38.625 11.93 1 30.92 103 ALA A CA 1
ATOM 770 C C . ALA A 1 103 ? -16.188 37.312 11.562 1 30.92 103 ALA A C 1
ATOM 772 O O . ALA A 1 103 ? -16.828 36.281 11.438 1 30.92 103 ALA A O 1
ATOM 773 N N . VAL A 1 104 ? -15.172 37.406 10.812 1 33.19 104 VAL A N 1
ATOM 774 C CA . VAL A 1 104 ? -14.875 36.125 10.141 1 33.19 104 VAL A CA 1
ATOM 775 C C . VAL A 1 104 ? -14.281 35.156 11.141 1 33.19 104 VAL A C 1
ATOM 777 O O . VAL A 1 104 ? -13.133 35.312 11.578 1 33.19 104 VAL A O 1
ATOM 780 N N . GLY A 1 105 ? -15.039 34.719 12.258 1 31.86 105 GLY A N 1
ATOM 781 C CA . GLY A 1 105 ? -14.914 33.688 13.242 1 31.86 105 GLY A CA 1
ATOM 782 C C . GLY A 1 105 ? -14.281 32.406 12.688 1 31.86 105 GLY A C 1
ATOM 783 O O . GLY A 1 105 ? -14.344 32.156 11.484 1 31.86 105 GLY A O 1
ATOM 784 N N . GLY A 1 106 ? -13.141 31.984 13.281 1 34.22 106 GLY A N 1
ATOM 785 C CA . GLY A 1 106 ? -12.508 30.672 13.242 1 34.22 106 GLY A CA 1
ATOM 786 C C . GLY A 1 106 ? -13.5 29.531 13.07 1 34.22 106 GLY A C 1
ATOM 787 O O . GLY A 1 106 ? -14.633 29.625 13.539 1 34.22 106 GLY A O 1
ATOM 788 N N . LEU A 1 107 ? -13.469 28.828 11.914 1 36.62 107 LEU A N 1
ATOM 789 C CA . LEU A 1 107 ? -14.344 27.656 11.875 1 36.62 107 LEU A CA 1
ATOM 790 C C . LEU A 1 107 ? -14.375 26.953 13.227 1 36.62 107 LEU A C 1
ATOM 792 O O . LEU A 1 107 ? -13.352 26.875 13.914 1 36.62 107 LEU A O 1
ATOM 796 N N . SER A 1 108 ? -15.508 27.031 13.945 1 38.22 108 SER A N 1
ATOM 797 C CA . SER A 1 108 ? -15.719 26.328 15.211 1 38.22 108 SER A CA 1
ATOM 798 C C . SER A 1 108 ? -15.367 24.844 15.094 1 38.22 108 SER A C 1
ATOM 800 O O . SER A 1 108 ? -15.328 24.297 13.984 1 38.22 108 SER A O 1
ATOM 802 N N . GLN A 1 109 ? -14.727 24.281 16.141 1 41.06 109 GLN A N 1
ATOM 803 C CA . GLN A 1 109 ? -14.508 22.844 16.266 1 41.06 109 GLN A CA 1
ATOM 804 C C . GLN A 1 109 ? -15.672 22.062 15.672 1 41.06 109 GLN A C 1
ATOM 806 O O . GLN A 1 109 ? -15.469 21.016 15.062 1 41.06 109 GLN A O 1
ATOM 811 N N . ASP A 1 110 ? -16.828 22.578 15.859 1 40.78 110 ASP A N 1
ATOM 812 C CA . ASP A 1 110 ? -18.031 21.922 15.359 1 40.78 110 ASP A CA 1
ATOM 813 C C . ASP A 1 110 ? -18.031 21.875 13.836 1 40.78 110 ASP A C 1
ATOM 815 O O . ASP A 1 110 ? -18.469 20.891 13.234 1 40.78 110 ASP A O 1
ATOM 819 N N . GLN A 1 111 ? -17.547 22.891 13.211 1 44.06 111 GLN A N 1
ATOM 820 C CA . GLN A 1 111 ? -17.578 22.938 11.758 1 44.06 111 GLN A CA 1
ATOM 821 C C . GLN A 1 111 ? -16.531 22.016 11.148 1 44.06 111 GLN A C 1
ATOM 823 O O . GLN A 1 111 ? -16.797 21.344 10.148 1 44.06 111 GLN A O 1
ATOM 828 N N . VAL A 1 112 ? -15.477 21.891 11.812 1 41.78 112 VAL A N 1
ATOM 829 C CA . VAL A 1 112 ? -14.438 20.938 11.438 1 41.78 112 VAL A CA 1
ATOM 830 C C . VAL A 1 112 ? -14.953 19.516 11.641 1 41.78 112 VAL A C 1
ATOM 832 O O . VAL A 1 112 ? -14.773 18.656 10.773 1 41.78 112 VAL A O 1
ATOM 835 N N . ASP A 1 113 ? -15.57 19.188 12.789 1 44.66 113 ASP A N 1
ATOM 836 C CA . ASP A 1 113 ? -16.172 17.875 13.023 1 44.66 113 ASP A CA 1
ATOM 837 C C . ASP A 1 113 ? -17.172 17.531 11.93 1 44.66 113 ASP A C 1
ATOM 839 O O . ASP A 1 113 ? -17.203 16.391 11.461 1 44.66 113 ASP A O 1
ATOM 843 N N . ARG A 1 114 ? -17.969 18.406 11.492 1 45.66 114 ARG A N 1
ATOM 844 C CA . ARG A 1 114 ? -19 18.156 10.492 1 45.66 114 ARG A CA 1
ATOM 845 C C . ARG A 1 114 ? -18.391 17.844 9.133 1 45.66 114 ARG A C 1
ATOM 847 O O . ARG A 1 114 ? -18.844 16.938 8.43 1 45.66 114 ARG A O 1
ATOM 854 N N . LEU A 1 115 ? -17.438 18.5 8.82 1 40.81 115 LEU A N 1
ATOM 855 C CA . LEU A 1 115 ? -16.75 18.266 7.555 1 40.81 115 LEU A CA 1
ATOM 856 C C . LEU A 1 115 ? -16.062 16.906 7.566 1 40.81 115 LEU A C 1
ATOM 858 O O . LEU A 1 115 ? -16.109 16.172 6.578 1 40.81 115 LEU A O 1
ATOM 862 N N . LEU A 1 116 ? -15.562 16.578 8.727 1 42.66 116 LEU A N 1
ATOM 863 C CA . LEU A 1 116 ? -14.883 15.297 8.867 1 42.66 116 LEU A CA 1
ATOM 864 C C . LEU A 1 116 ? -15.875 14.141 8.828 1 42.66 116 LEU A C 1
ATOM 866 O O . LEU A 1 116 ? -15.523 13.031 8.43 1 42.66 116 LEU A O 1
ATOM 870 N N . ARG A 1 117 ? -17.016 14.555 9.266 1 43.47 117 ARG A N 1
ATOM 871 C CA . ARG A 1 117 ? -18.094 13.57 9.188 1 43.47 117 ARG A CA 1
ATOM 872 C C . ARG A 1 117 ? -18.75 13.586 7.816 1 43.47 117 ARG A C 1
ATOM 874 O O . ARG A 1 117 ? -19.703 12.852 7.574 1 43.47 117 ARG A O 1
ATOM 881 N N . GLY A 1 118 ? -18.125 14.172 6.895 1 41 118 GLY A N 1
ATOM 882 C CA . GLY A 1 118 ? -18.719 14.227 5.566 1 41 118 GLY A CA 1
ATOM 883 C C . GLY A 1 118 ? -19.969 15.094 5.504 1 41 118 GLY A C 1
ATOM 884 O O . GLY A 1 118 ? -20.766 14.969 4.57 1 41 118 GLY A O 1
ATOM 885 N N . GLU A 1 119 ? -20.141 15.859 6.609 1 34.62 119 GLU A N 1
ATOM 886 C CA . GLU A 1 119 ? -21.375 16.641 6.602 1 34.62 119 GLU A CA 1
ATOM 887 C C . GLU A 1 119 ? -21.141 18.031 6.004 1 34.62 119 GLU A C 1
ATOM 889 O O . GLU A 1 119 ? -20.078 18.625 6.188 1 34.62 119 GLU A O 1
ATOM 894 N N . ALA A 1 120 ? -21.672 18.328 4.867 1 41.38 120 ALA A N 1
ATOM 895 C CA . ALA A 1 120 ? -21.672 19.625 4.195 1 41.38 120 ALA A CA 1
ATOM 896 C C . ALA A 1 120 ? -21.875 20.766 5.191 1 41.38 120 ALA A C 1
ATOM 898 O O . ALA A 1 120 ? -22.672 20.641 6.133 1 41.38 120 ALA A O 1
ATOM 899 N N . LEU A 1 121 ? -21.047 21.75 5.254 1 39.5 121 LEU A N 1
ATOM 900 C CA . LEU A 1 121 ? -21.344 22.984 5.953 1 39.5 121 LEU A CA 1
ATOM 901 C C . LEU A 1 121 ? -22.641 23.609 5.43 1 39.5 121 LEU A C 1
ATOM 903 O O . LEU A 1 121 ? -22.953 23.469 4.246 1 39.5 121 LEU A O 1
ATOM 907 N N . MET B 1 1 ? -12.172 18.469 16.453 1 36.25 1 MET B N 1
ATOM 908 C CA . MET B 1 1 ? -11.188 17.859 15.57 1 36.25 1 MET B CA 1
ATOM 909 C C . MET B 1 1 ? -10.102 18.859 15.195 1 36.25 1 MET B C 1
ATOM 911 O O . MET B 1 1 ? -9.172 18.531 14.445 1 36.25 1 MET B O 1
ATOM 915 N N . SER B 1 2 ? -10.656 20.125 15.273 1 48.81 2 SER B N 1
ATOM 916 C CA . SER B 1 2 ? -9.672 21.188 15.375 1 48.81 2 SER B CA 1
ATOM 917 C C . SER B 1 2 ? -8.742 20.969 16.562 1 48.81 2 SER B C 1
ATOM 919 O O . SER B 1 2 ? -7.969 21.844 16.938 1 48.81 2 SER B O 1
ATOM 921 N N . ASP B 1 3 ? -9.133 19.953 17.25 1 58.59 3 ASP B N 1
ATOM 922 C CA . ASP B 1 3 ? -8.352 19.609 18.438 1 58.59 3 ASP B CA 1
ATOM 923 C C . ASP B 1 3 ? -7.016 18.984 18.062 1 58.59 3 ASP B C 1
ATOM 925 O O . ASP B 1 3 ? -6.973 17.891 17.5 1 58.59 3 ASP B O 1
ATOM 929 N N . PRO B 1 4 ? -6.094 19.734 18.156 1 66.25 4 PRO B N 1
ATOM 930 C CA . PRO B 1 4 ? -4.75 19.25 17.828 1 66.25 4 PRO B CA 1
ATOM 931 C C . PRO B 1 4 ? -4.5 17.828 18.312 1 66.25 4 PRO B C 1
ATOM 933 O O . PRO B 1 4 ? -3.758 17.078 17.672 1 66.25 4 PRO B O 1
ATOM 936 N N . LYS B 1 5 ? -5.199 17.516 19.359 1 73.25 5 LYS B N 1
ATOM 937 C CA . LYS B 1 5 ? -5.039 16.172 19.875 1 73.25 5 LYS B CA 1
ATOM 938 C C . LYS B 1 5 ? -5.676 15.141 18.938 1 73.25 5 LYS B C 1
ATOM 940 O O . LYS B 1 5 ? -5.145 14.047 18.75 1 73.25 5 LYS B O 1
ATOM 945 N N . LYS B 1 6 ? -6.715 15.484 18.344 1 76 6 LYS B N 1
ATOM 946 C CA . LYS B 1 6 ? -7.406 14.586 17.422 1 76 6 LYS B CA 1
ATOM 947 C C . LYS B 1 6 ? -6.609 14.391 16.141 1 76 6 LYS B C 1
ATOM 949 O O . LYS B 1 6 ? -6.543 13.281 15.602 1 76 6 LYS B O 1
ATOM 954 N N . VAL B 1 7 ? -5.984 15.453 15.68 1 79.19 7 VAL B N 1
ATOM 955 C CA . VAL B 1 7 ? -5.172 15.383 14.469 1 79.19 7 VAL B CA 1
ATOM 956 C C . VAL B 1 7 ? -3.949 14.5 14.719 1 79.19 7 VAL B C 1
ATOM 958 O O . VAL B 1 7 ? -3.596 13.664 13.883 1 79.19 7 VAL B O 1
ATOM 961 N N . GLN B 1 8 ? -3.451 14.664 15.883 1 82.81 8 GLN B N 1
ATOM 962 C CA . GLN B 1 8 ? -2.285 13.859 16.234 1 82.81 8 GLN B CA 1
ATOM 963 C C . GLN B 1 8 ? -2.637 12.383 16.312 1 82.81 8 GLN B C 1
ATOM 965 O O . GLN B 1 8 ? -1.86 11.531 15.875 1 82.81 8 GLN B O 1
ATOM 970 N N . ALA B 1 9 ? -3.752 12.141 16.859 1 85.44 9 ALA B N 1
ATOM 971 C CA . ALA B 1 9 ? -4.215 10.758 16.953 1 85.44 9 ALA B CA 1
ATOM 972 C C . ALA B 1 9 ? -4.441 10.156 15.57 1 85.44 9 ALA B C 1
ATOM 974 O O . ALA B 1 9 ? -4.098 9 15.32 1 85.44 9 ALA B O 1
ATOM 975 N N . ALA B 1 10 ? -4.988 10.938 14.719 1 86.88 10 ALA B N 1
ATOM 976 C CA . ALA B 1 10 ? -5.242 10.484 13.352 1 86.88 10 ALA B CA 1
ATOM 977 C C . ALA B 1 10 ? -3.938 10.234 12.609 1 86.88 10 ALA B C 1
ATOM 979 O O . ALA B 1 10 ? -3.838 9.289 11.82 1 86.88 10 ALA B O 1
ATOM 980 N N . LEU B 1 11 ? -2.988 11.039 12.836 1 90.06 11 LEU B N 1
ATOM 981 C CA . LEU B 1 11 ? -1.679 10.852 12.219 1 90.06 11 LEU B CA 1
ATOM 982 C C . LEU B 1 11 ? -1.03 9.562 12.703 1 90.06 11 LEU B C 1
ATOM 984 O O . LEU B 1 11 ? -0.509 8.789 11.898 1 90.06 11 LEU B O 1
ATOM 988 N N . ASN B 1 12 ? -1.136 9.336 14 1 91.69 12 ASN B N 1
ATOM 989 C CA . ASN B 1 12 ? -0.553 8.133 14.57 1 91.69 12 ASN B CA 1
ATOM 990 C C . ASN B 1 12 ? -1.228 6.871 14.039 1 91.69 12 ASN B C 1
ATOM 992 O O . ASN B 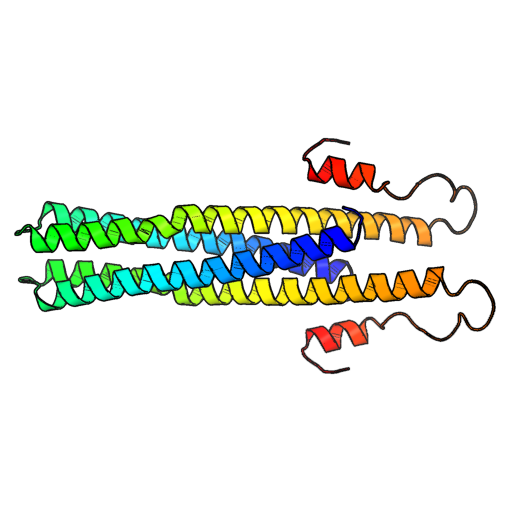1 12 ? -0.558 5.883 13.734 1 91.69 12 ASN B O 1
ATOM 996 N N . THR B 1 13 ? -2.494 6.926 13.914 1 94.56 13 THR B N 1
ATOM 997 C CA . THR B 1 13 ? -3.238 5.801 13.367 1 94.56 13 THR B CA 1
ATOM 998 C C . THR B 1 13 ? -2.844 5.547 11.914 1 94.56 13 THR B C 1
ATOM 1000 O O . THR B 1 13 ? -2.623 4.402 11.508 1 94.56 13 THR B O 1
ATOM 1003 N N . SER B 1 14 ? -2.732 6.578 11.148 1 95.69 14 SER B N 1
ATOM 1004 C CA . SER B 1 14 ? -2.348 6.453 9.742 1 95.69 14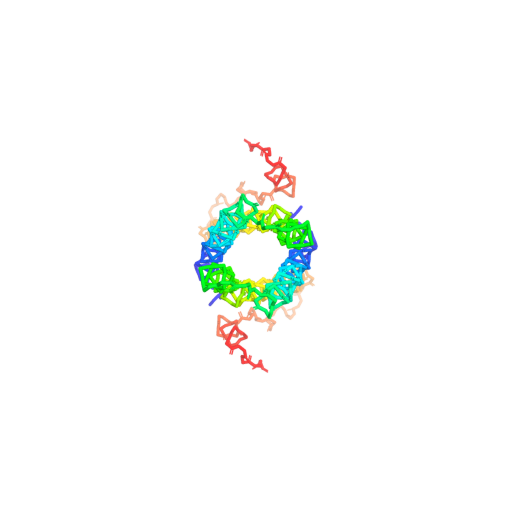 SER B CA 1
ATOM 1005 C C . SER B 1 14 ? -0.967 5.824 9.602 1 95.69 14 SER B C 1
ATOM 1007 O O . SER B 1 14 ? -0.745 4.992 8.719 1 95.69 14 SER B O 1
ATOM 1009 N N . LEU B 1 15 ? -0.042 6.219 10.477 1 95.75 15 LEU B N 1
ATOM 1010 C CA . LEU B 1 15 ? 1.304 5.656 10.453 1 95.75 15 LEU B CA 1
ATOM 1011 C C . LEU B 1 15 ? 1.271 4.16 10.734 1 95.75 15 LEU B C 1
ATOM 1013 O O . LEU B 1 15 ? 1.948 3.379 10.062 1 95.75 15 LEU B O 1
ATOM 1017 N N . LYS B 1 16 ? 0.449 3.812 11.672 1 97.62 16 LYS B N 1
ATOM 1018 C CA . LYS B 1 16 ? 0.312 2.398 12.008 1 97.62 16 LYS B CA 1
ATOM 1019 C C . LYS B 1 16 ? -0.297 1.617 10.844 1 97.62 16 LYS B C 1
ATOM 1021 O O . LYS B 1 16 ? 0.118 0.492 10.562 1 97.62 16 LYS B O 1
ATOM 1026 N N . VAL B 1 17 ? -1.262 2.203 10.234 1 97.69 17 VAL B N 1
ATOM 1027 C CA . VAL B 1 17 ? -1.937 1.56 9.109 1 97.69 17 VAL B CA 1
ATOM 1028 C C . VAL B 1 17 ? -0.947 1.344 7.969 1 97.69 17 VAL B C 1
ATOM 1030 O O . VAL B 1 17 ? -0.847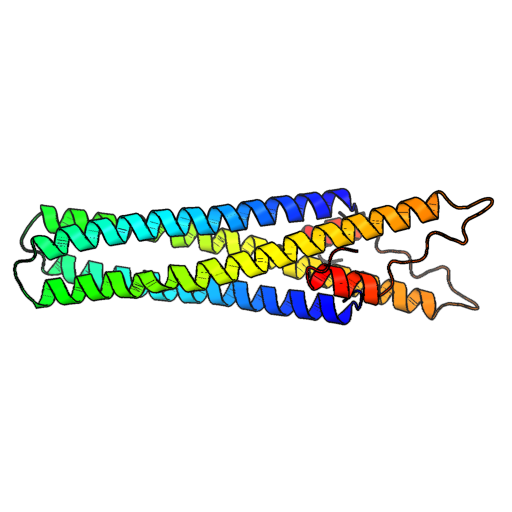 0.241 7.426 1 97.69 17 VAL B O 1
ATOM 1033 N N . LEU B 1 18 ? -0.15 2.383 7.633 1 98.25 18 LEU B N 1
ATOM 1034 C CA . LEU B 1 18 ? 0.806 2.262 6.535 1 98.25 18 LEU B CA 1
ATOM 1035 C C . LEU B 1 18 ? 1.856 1.202 6.848 1 98.25 18 LEU B C 1
ATOM 1037 O O . LEU B 1 18 ? 2.23 0.417 5.973 1 98.25 18 LEU B O 1
ATOM 1041 N N . ASP B 1 19 ? 2.26 1.172 8.094 1 97.88 19 ASP B N 1
ATOM 1042 C CA . ASP B 1 19 ? 3.207 0.139 8.5 1 97.88 19 ASP B CA 1
ATOM 1043 C C . ASP B 1 19 ? 2.604 -1.255 8.336 1 97.88 19 ASP B C 1
ATOM 1045 O O . ASP B 1 19 ? 3.26 -2.164 7.82 1 97.88 19 ASP B O 1
ATOM 1049 N N . SER B 1 20 ? 1.407 -1.39 8.766 1 97.94 20 SER B N 1
ATOM 1050 C CA . SER B 1 20 ? 0.724 -2.676 8.672 1 97.94 20 SER B CA 1
ATOM 1051 C C . SER B 1 20 ? 0.531 -3.088 7.215 1 97.94 20 SER B C 1
ATOM 1053 O O . SER B 1 20 ? 0.633 -4.27 6.879 1 97.94 20 SER B O 1
ATOM 1055 N N . VAL B 1 21 ? 0.246 -2.152 6.383 1 98.12 21 VAL B N 1
ATOM 1056 C CA . VAL B 1 21 ? 0.054 -2.426 4.961 1 98.12 21 VAL B CA 1
ATOM 1057 C C . VAL B 1 21 ? 1.328 -3.027 4.375 1 98.12 21 VAL B C 1
ATOM 1059 O O . VAL B 1 21 ? 1.277 -4.039 3.674 1 98.12 21 VAL B O 1
ATOM 1062 N N . VAL B 1 22 ? 2.494 -2.469 4.625 1 98.06 22 VAL B N 1
ATOM 1063 C CA . VAL B 1 22 ? 3.768 -2.939 4.09 1 98.06 22 VAL B CA 1
ATOM 1064 C C . VAL B 1 22 ? 4.055 -4.348 4.602 1 98.06 22 VAL B C 1
ATOM 1066 O O . VAL B 1 22 ? 4.457 -5.227 3.834 1 98.06 22 VAL B O 1
ATOM 1069 N N . LYS B 1 23 ? 3.773 -4.621 5.867 1 97.94 23 LYS B N 1
ATOM 1070 C CA . LYS B 1 23 ? 4.047 -5.926 6.469 1 97.94 23 LYS B CA 1
ATOM 1071 C C . LYS B 1 23 ? 3.131 -7 5.887 1 97.94 23 LYS B C 1
ATOM 1073 O O . LYS B 1 23 ? 3.576 -8.109 5.605 1 97.94 23 LYS B O 1
ATOM 1078 N N . GLU B 1 24 ? 1.862 -6.641 5.75 1 97.69 24 GLU B N 1
ATOM 1079 C CA . GLU B 1 24 ? 0.91 -7.586 5.176 1 97.69 24 GLU B CA 1
ATOM 1080 C C . GLU B 1 24 ? 1.269 -7.918 3.73 1 97.69 24 GLU B C 1
ATOM 1082 O O . GLU B 1 24 ? 1.205 -9.078 3.322 1 97.69 24 GLU B O 1
ATOM 1087 N N . GLN B 1 25 ? 1.638 -6.887 2.979 1 97.69 25 GLN B N 1
ATOM 1088 C CA . GLN B 1 25 ? 2.078 -7.082 1.601 1 97.69 25 GLN B CA 1
ATOM 1089 C C . GLN B 1 25 ? 3.311 -7.977 1.539 1 97.69 25 GLN B C 1
ATOM 1091 O O . GLN B 1 25 ? 3.367 -8.914 0.736 1 97.69 25 GLN B O 1
ATOM 1096 N N . GLU B 1 26 ? 4.27 -7.695 2.371 1 97.75 26 GLU B N 1
ATOM 1097 C CA . GLU B 1 26 ? 5.496 -8.484 2.412 1 97.75 26 GLU B CA 1
ATOM 1098 C C . GLU B 1 26 ? 5.199 -9.945 2.732 1 97.75 26 GLU B C 1
ATOM 1100 O O . GLU B 1 26 ? 5.758 -10.852 2.107 1 97.75 26 GLU B O 1
ATOM 1105 N N . ARG B 1 27 ? 4.363 -10.203 3.676 1 98.12 27 ARG B N 1
ATOM 1106 C CA . ARG B 1 27 ? 3.994 -11.562 4.062 1 98.12 27 ARG B CA 1
ATOM 1107 C C . ARG B 1 27 ? 3.318 -12.297 2.906 1 98.12 27 ARG B C 1
ATOM 1109 O O . ARG B 1 27 ? 3.646 -13.445 2.617 1 98.12 27 ARG B O 1
ATOM 1116 N N . ALA B 1 28 ? 2.387 -11.641 2.305 1 98.5 28 ALA B N 1
ATOM 1117 C CA . ALA B 1 28 ? 1.672 -12.25 1.187 1 98.5 28 ALA B CA 1
ATOM 1118 C C . ALA B 1 28 ? 2.621 -12.562 0.032 1 98.5 28 ALA B C 1
ATOM 1120 O O . ALA B 1 28 ? 2.58 -13.656 -0.536 1 98.5 28 ALA B O 1
ATOM 1121 N N . VAL B 1 29 ? 3.531 -11.594 -0.313 1 98.62 29 VAL B N 1
ATOM 1122 C CA . VAL B 1 29 ? 4.465 -11.766 -1.421 1 98.62 29 VAL B CA 1
ATOM 1123 C C . VAL B 1 29 ? 5.43 -12.906 -1.111 1 98.62 29 VAL B C 1
ATOM 1125 O O . VAL B 1 29 ? 5.719 -13.734 -1.979 1 98.62 29 VAL B O 1
ATOM 1128 N N . ASN B 1 30 ? 5.863 -13 0.106 1 98.62 30 ASN B N 1
ATOM 1129 C CA . ASN B 1 30 ? 6.758 -14.086 0.492 1 98.62 30 ASN B CA 1
ATOM 1130 C C . ASN B 1 30 ? 6.074 -15.445 0.378 1 98.62 30 ASN B C 1
ATOM 1132 O O . ASN B 1 30 ? 6.699 -16.422 -0.026 1 98.62 30 ASN B O 1
ATOM 1136 N N . ARG B 1 31 ? 4.848 -15.5 0.738 1 98.75 31 ARG B N 1
ATOM 1137 C CA . ARG B 1 31 ? 4.09 -16.734 0.591 1 98.75 31 ARG B CA 1
ATOM 1138 C C . ARG B 1 31 ? 3.967 -17.141 -0.876 1 98.75 31 ARG B C 1
ATOM 1140 O O . ARG B 1 31 ? 4.168 -18.297 -1.229 1 98.75 31 ARG B O 1
ATOM 1147 N N . ILE B 1 32 ? 3.672 -16.203 -1.702 1 98.88 32 ILE B N 1
ATOM 1148 C CA . ILE B 1 32 ? 3.529 -16.453 -3.135 1 98.88 32 ILE B CA 1
ATOM 1149 C C . ILE B 1 32 ? 4.855 -16.938 -3.709 1 98.88 32 ILE B C 1
ATOM 1151 O O . ILE B 1 32 ? 4.891 -17.953 -4.414 1 98.88 32 ILE B O 1
ATOM 1155 N N . LEU B 1 33 ? 5.914 -16.281 -3.406 1 98.75 33 LEU B N 1
ATOM 1156 C CA . LEU B 1 33 ? 7.234 -16.641 -3.918 1 98.75 33 LEU B CA 1
ATOM 1157 C C . LEU B 1 33 ? 7.637 -18.047 -3.467 1 98.75 33 LEU B C 1
ATOM 1159 O O . LEU B 1 33 ? 8.156 -18.828 -4.258 1 98.75 33 LEU B O 1
ATOM 1163 N N . GLY B 1 34 ? 7.375 -18.312 -2.18 1 98.56 34 GLY B N 1
ATOM 1164 C CA . GLY B 1 34 ? 7.688 -19.641 -1.678 1 98.56 34 GLY B CA 1
ATOM 1165 C C . GLY B 1 34 ? 6.945 -20.734 -2.402 1 98.56 34 GLY B C 1
ATOM 1166 O O . GLY B 1 34 ? 7.535 -21.766 -2.771 1 98.56 34 GLY B O 1
ATOM 1167 N N . LEU B 1 35 ? 5.699 -20.547 -2.613 1 98.25 35 LEU B N 1
ATOM 1168 C CA . LEU B 1 35 ? 4.875 -21.516 -3.311 1 98.25 35 LEU B CA 1
ATOM 1169 C C . LEU B 1 35 ? 5.312 -21.672 -4.766 1 98.25 35 LEU B C 1
ATOM 1171 O O . LEU B 1 35 ? 5.391 -22.781 -5.285 1 98.25 35 LEU B O 1
ATOM 1175 N N . ALA B 1 36 ? 5.586 -20.531 -5.402 1 97.94 36 ALA B N 1
ATOM 1176 C CA . ALA B 1 36 ? 6.023 -20.547 -6.793 1 97.94 36 ALA B CA 1
ATOM 1177 C C . ALA B 1 36 ? 7.348 -21.297 -6.941 1 97.94 36 ALA B C 1
ATOM 1179 O O . ALA B 1 36 ? 7.527 -22.078 -7.875 1 97.94 36 ALA B O 1
ATOM 1180 N N . GLU B 1 37 ? 8.227 -21.078 -6.086 1 97.56 37 GLU B N 1
ATOM 1181 C CA . GLU B 1 37 ? 9.516 -21.75 -6.121 1 97.56 37 GLU B CA 1
ATOM 1182 C C . GLU B 1 37 ? 9.352 -23.266 -5.988 1 97.56 37 GLU B C 1
ATOM 1184 O O . GLU B 1 37 ? 9.992 -24.031 -6.711 1 97.56 37 GLU B O 1
ATOM 1189 N N . LEU B 1 38 ? 8.508 -23.734 -5.098 1 96.25 38 LEU B N 1
ATOM 1190 C CA . LEU B 1 38 ? 8.234 -25.156 -4.914 1 96.25 38 LEU B CA 1
ATOM 1191 C C . LEU B 1 38 ? 7.66 -25.766 -6.188 1 96.25 38 LEU B C 1
ATOM 1193 O O . LEU B 1 38 ? 8.039 -26.875 -6.574 1 96.25 38 LEU B O 1
ATOM 1197 N N . LEU B 1 39 ? 6.832 -25.016 -6.812 1 95.62 39 LEU B N 1
ATOM 1198 C CA . LEU B 1 39 ? 6.172 -25.5 -8.023 1 95.62 39 LEU B CA 1
ATOM 1199 C C . LEU B 1 39 ? 7.156 -25.578 -9.18 1 95.62 39 LEU B C 1
ATOM 1201 O O . LEU B 1 39 ? 7.082 -26.5 -10 1 95.62 39 LEU B O 1
ATOM 1205 N N . ILE B 1 40 ? 8.062 -24.672 -9.258 1 9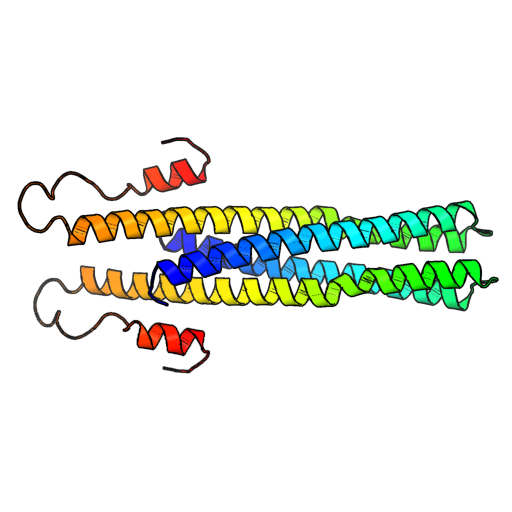5.75 40 ILE B N 1
ATOM 1206 C CA . ILE B 1 40 ? 9.047 -24.656 -10.328 1 95.75 40 ILE B CA 1
ATOM 1207 C C . ILE B 1 40 ? 9.961 -25.859 -10.211 1 95.75 40 ILE B C 1
ATOM 1209 O O . ILE B 1 40 ? 10.281 -26.516 -11.211 1 95.75 40 ILE B O 1
ATOM 1213 N N . GLU B 1 41 ? 10.336 -26.172 -9.023 1 93.44 41 GLU B N 1
ATOM 1214 C CA . GLU B 1 41 ? 11.219 -27.312 -8.766 1 93.44 41 GLU B CA 1
ATOM 1215 C C . GLU B 1 41 ? 10.586 -28.625 -9.234 1 93.44 41 GLU B C 1
ATOM 1217 O O . GLU B 1 41 ? 11.289 -29.531 -9.664 1 93.44 41 GLU B O 1
ATOM 1222 N N . LYS B 1 42 ? 9.305 -28.734 -9.281 1 87.62 42 LYS B N 1
ATOM 1223 C CA . LYS B 1 42 ? 8.602 -29.984 -9.594 1 87.62 42 LYS B CA 1
ATOM 1224 C C . LYS B 1 42 ? 7.945 -29.906 -10.969 1 87.62 42 LYS B C 1
ATOM 1226 O O . LYS B 1 42 ? 7.152 -30.781 -11.336 1 87.62 42 LYS B O 1
ATOM 1231 N N . SER B 1 43 ? 8.164 -28.875 -11.57 1 85.56 43 SER B N 1
ATOM 1232 C CA . SER B 1 43 ? 7.441 -28.609 -12.812 1 85.56 43 SER B CA 1
ATOM 1233 C C . SER B 1 43 ? 7.828 -29.609 -13.898 1 85.56 43 SER B C 1
ATOM 1235 O O . SER B 1 43 ? 9.016 -29.844 -14.141 1 85.56 43 SER B O 1
ATOM 1237 N N . PRO B 1 44 ? 6.918 -30.125 -14.539 1 76.31 44 PRO B N 1
ATOM 1238 C CA . PRO B 1 44 ? 7.195 -31.156 -15.531 1 76.31 44 PRO B CA 1
ATOM 1239 C C . PRO B 1 44 ? 7.574 -30.578 -16.891 1 76.31 44 PRO B C 1
ATOM 1241 O O . PRO B 1 44 ? 8.094 -31.297 -17.75 1 76.31 44 PRO B O 1
ATOM 1244 N N . ASP B 1 45 ? 7.207 -29.297 -17.109 1 87.06 45 ASP B N 1
ATOM 1245 C CA . ASP B 1 45 ? 7.426 -28.75 -18.453 1 87.06 45 ASP B CA 1
ATOM 1246 C C . ASP B 1 45 ? 7.824 -27.266 -18.375 1 87.06 45 ASP B C 1
ATOM 1248 O O . ASP B 1 45 ? 7.582 -26.609 -17.359 1 87.06 45 ASP B O 1
ATOM 1252 N N . GLN B 1 46 ? 8.336 -26.797 -19.531 1 91.5 46 GLN B N 1
ATOM 1253 C CA . GLN B 1 46 ? 8.945 -25.484 -19.625 1 91.5 46 GLN B CA 1
ATOM 1254 C C . GLN B 1 46 ? 7.887 -24.375 -19.594 1 91.5 46 GLN B C 1
ATOM 1256 O O . GLN B 1 46 ? 8.125 -23.297 -19.062 1 91.5 46 GLN B O 1
ATOM 1261 N N . VAL B 1 47 ? 6.742 -24.656 -20.109 1 91.12 47 VAL B N 1
ATOM 1262 C CA . VAL B 1 47 ? 5.684 -23.656 -20.188 1 91.12 47 VAL B CA 1
ATOM 1263 C C . VAL B 1 47 ? 5.172 -23.344 -18.781 1 91.12 47 VAL B C 1
ATOM 1265 O O . VAL B 1 47 ? 4.988 -22.172 -18.422 1 91.12 47 VAL B O 1
ATOM 1268 N N . THR B 1 48 ? 4.965 -24.312 -17.969 1 93.38 48 THR B N 1
ATOM 1269 C CA . THR B 1 48 ? 4.535 -24.141 -16.594 1 93.38 48 THR B CA 1
ATOM 1270 C C . THR B 1 48 ? 5.582 -23.359 -15.797 1 93.38 48 THR B C 1
ATOM 1272 O O . THR B 1 48 ? 5.246 -22.422 -15.07 1 93.38 48 THR B O 1
ATOM 1275 N N . ALA B 1 49 ? 6.809 -23.703 -16 1 94.69 49 ALA B N 1
ATOM 1276 C CA . ALA B 1 49 ? 7.895 -23.031 -15.297 1 94.69 49 ALA B CA 1
ATOM 1277 C C . ALA B 1 49 ? 7.949 -21.547 -15.672 1 94.69 49 ALA B C 1
ATOM 1279 O O . ALA B 1 49 ? 8.148 -20.688 -14.805 1 94.69 49 ALA B O 1
ATOM 1280 N N . MET B 1 50 ? 7.738 -21.25 -16.891 1 96.25 50 MET B N 1
ATOM 1281 C CA . MET B 1 50 ? 7.785 -19.875 -17.375 1 96.25 50 MET B CA 1
ATOM 1282 C C . MET B 1 50 ? 6.645 -19.047 -16.781 1 96.25 50 MET B C 1
ATOM 1284 O O . MET B 1 50 ? 6.84 -17.891 -16.406 1 96.25 50 MET B O 1
ATOM 1288 N N . ARG B 1 51 ? 5.473 -19.609 -16.688 1 96.62 51 ARG B N 1
ATOM 1289 C CA . ARG B 1 51 ? 4.332 -18.906 -16.125 1 96.62 51 ARG B CA 1
ATOM 1290 C C . ARG B 1 51 ? 4.516 -18.672 -14.633 1 96.62 51 ARG B C 1
ATOM 1292 O O . ARG B 1 51 ? 4.145 -17.609 -14.109 1 96.62 51 ARG B O 1
ATOM 1299 N N . LEU B 1 52 ? 5.141 -19.625 -13.969 1 97.62 52 LEU B N 1
ATOM 1300 C CA . LEU B 1 52 ? 5.438 -19.469 -12.547 1 97.62 52 LEU B CA 1
ATOM 1301 C C . LEU B 1 52 ? 6.492 -18.391 -12.328 1 97.62 52 LEU B C 1
ATOM 1303 O O . LEU B 1 52 ? 6.406 -17.625 -11.375 1 97.62 52 LEU B O 1
ATOM 1307 N N . GLU B 1 53 ? 7.422 -18.312 -13.203 1 98 53 GLU B N 1
ATOM 1308 C CA . GLU B 1 53 ? 8.422 -17.25 -13.148 1 98 53 GLU B CA 1
ATOM 1309 C C . GLU B 1 53 ? 7.793 -15.891 -13.391 1 98 53 GLU B C 1
ATOM 1311 O O . GLU B 1 53 ? 8.18 -14.898 -12.766 1 98 53 GLU B O 1
ATOM 1316 N N . ALA B 1 54 ? 6.84 -15.844 -14.234 1 98.56 54 ALA B N 1
ATOM 1317 C CA . ALA B 1 54 ? 6.121 -14.602 -14.492 1 98.56 54 ALA B CA 1
ATOM 1318 C C . ALA B 1 54 ? 5.34 -14.156 -13.258 1 98.56 54 ALA B C 1
ATOM 1320 O O . ALA B 1 54 ? 5.23 -12.961 -12.984 1 98.56 54 ALA B O 1
ATOM 1321 N N . ILE B 1 55 ? 4.824 -15.109 -12.547 1 98.69 55 ILE B N 1
ATOM 1322 C CA . ILE B 1 55 ? 4.164 -14.82 -11.281 1 98.69 55 ILE B CA 1
ATOM 1323 C C . ILE B 1 55 ? 5.164 -14.211 -10.305 1 98.69 55 ILE B C 1
ATOM 1325 O O . ILE B 1 55 ? 4.879 -13.188 -9.672 1 98.69 55 ILE B O 1
ATOM 1329 N N . MET B 1 56 ? 6.312 -14.75 -10.219 1 98.69 56 MET B N 1
ATOM 1330 C CA . MET B 1 56 ? 7.34 -14.25 -9.312 1 98.69 56 MET B CA 1
ATOM 1331 C C . MET B 1 56 ? 7.789 -12.852 -9.727 1 98.69 56 MET B C 1
ATOM 1333 O O . MET B 1 56 ? 8.016 -11.992 -8.867 1 98.69 56 MET B O 1
ATOM 1337 N N . GLU B 1 57 ? 7.852 -12.625 -11.039 1 98.56 57 GLU B N 1
ATOM 1338 C CA . GLU B 1 57 ? 8.227 -11.312 -11.547 1 98.56 57 GLU B CA 1
ATOM 1339 C C . GLU B 1 57 ? 7.18 -10.266 -11.195 1 98.56 57 GLU B C 1
ATOM 1341 O O . GLU B 1 57 ? 7.523 -9.117 -10.883 1 98.56 57 GLU B O 1
ATOM 1346 N N . ALA B 1 58 ? 5.961 -10.672 -11.234 1 98.38 58 ALA B N 1
ATOM 1347 C CA . ALA B 1 58 ? 4.883 -9.734 -10.906 1 98.38 58 ALA B CA 1
ATOM 1348 C C . ALA B 1 58 ? 4.949 -9.328 -9.438 1 98.38 58 ALA B C 1
ATOM 1350 O O . ALA B 1 58 ? 4.367 -8.305 -9.047 1 98.38 58 ALA B O 1
ATOM 1351 N N . CYS B 1 59 ? 5.652 -10.078 -8.586 1 98.44 59 CYS B N 1
ATOM 1352 C CA . CYS B 1 59 ? 5.781 -9.773 -7.168 1 98.44 59 CYS B CA 1
ATOM 1353 C C . CYS B 1 59 ? 6.762 -8.625 -6.941 1 98.44 59 CYS B C 1
ATOM 1355 O O . CYS B 1 59 ? 6.805 -8.047 -5.852 1 98.44 59 CYS B O 1
ATOM 1357 N N . ALA B 1 60 ? 7.441 -8.195 -7.945 1 97.38 60 ALA B N 1
ATOM 1358 C CA . ALA B 1 60 ? 8.453 -7.148 -7.816 1 97.38 60 ALA B CA 1
ATOM 1359 C C . ALA B 1 60 ? 7.812 -5.805 -7.469 1 97.38 60 ALA B C 1
ATOM 1361 O O . ALA B 1 60 ? 8.5 -4.883 -7.023 1 97.38 60 ALA B O 1
ATOM 1362 N N . PHE B 1 61 ? 6.48 -5.727 -7.625 1 97.44 61 PHE B N 1
ATOM 1363 C CA . PHE B 1 61 ? 5.77 -4.504 -7.281 1 97.44 61 PHE B CA 1
ATOM 1364 C C . PHE B 1 61 ? 5.996 -4.133 -5.82 1 97.44 61 PHE B C 1
ATOM 1366 O O . PHE B 1 61 ? 5.91 -2.963 -5.445 1 97.44 61 PHE B O 1
ATOM 1373 N N . GLN B 1 62 ? 6.254 -5.129 -5.059 1 96.56 62 GLN B N 1
ATOM 1374 C CA . GLN B 1 62 ? 6.328 -4.977 -3.609 1 96.56 62 GLN B CA 1
ATOM 1375 C C . GLN B 1 62 ? 7.484 -4.066 -3.211 1 96.56 62 GLN B C 1
ATOM 1377 O O . GLN B 1 62 ? 7.348 -3.24 -2.307 1 96.56 62 GLN B O 1
ATOM 1382 N N . ASP B 1 63 ? 8.578 -4.148 -3.881 1 95.81 63 ASP B N 1
ATOM 1383 C CA . ASP B 1 63 ? 9.742 -3.332 -3.555 1 95.81 63 ASP B CA 1
ATOM 1384 C C . ASP B 1 63 ? 9.453 -1.85 -3.783 1 95.81 63 ASP B C 1
ATOM 1386 O O . ASP B 1 63 ? 9.695 -1.021 -2.902 1 95.81 63 ASP B O 1
ATOM 1390 N N . ILE B 1 64 ? 8.898 -1.54 -4.832 1 94.56 64 ILE B N 1
ATOM 1391 C CA . ILE B 1 64 ? 8.625 -0.159 -5.211 1 94.56 64 ILE B CA 1
ATOM 1392 C C . ILE B 1 64 ? 7.5 0.401 -4.344 1 94.56 64 ILE B C 1
ATOM 1394 O O . ILE B 1 64 ? 7.625 1.494 -3.787 1 94.56 64 ILE B O 1
ATOM 1398 N N . THR B 1 65 ? 6.457 -0.362 -4.23 1 97.06 65 THR B N 1
ATOM 1399 C CA . THR B 1 65 ? 5.309 0.156 -3.498 1 97.06 65 THR B CA 1
ATOM 1400 C C . THR B 1 65 ? 5.629 0.282 -2.012 1 97.06 65 THR B C 1
ATOM 1402 O O . THR B 1 65 ? 5.191 1.229 -1.354 1 97.06 65 THR B O 1
ATOM 1405 N N . GLY B 1 66 ? 6.402 -0.678 -1.443 1 97.19 66 GLY B N 1
ATOM 1406 C CA . GLY B 1 66 ? 6.852 -0.557 -0.065 1 97.19 66 GLY B CA 1
ATOM 1407 C C . GLY B 1 66 ? 7.645 0.708 0.196 1 97.19 66 GLY B C 1
ATOM 1408 O O . GLY B 1 66 ? 7.406 1.405 1.184 1 97.19 66 GLY B O 1
ATOM 1409 N N . GLN B 1 67 ? 8.492 1.032 -0.671 1 96.94 67 GLN B N 1
ATOM 1410 C CA . GLN B 1 67 ? 9.32 2.227 -0.553 1 96.94 67 GLN B CA 1
ATOM 1411 C C . GLN B 1 67 ? 8.477 3.494 -0.628 1 96.94 67 GLN B C 1
ATOM 1413 O O . GLN B 1 67 ? 8.703 4.445 0.122 1 96.94 67 GLN B O 1
ATOM 1418 N N . GLN B 1 68 ? 7.574 3.432 -1.548 1 97.88 68 GLN B N 1
ATOM 1419 C CA . GLN B 1 68 ? 6.703 4.59 -1.725 1 97.88 68 GLN B CA 1
ATOM 1420 C C . GLN B 1 68 ? 5.852 4.832 -0.483 1 97.88 68 GLN B C 1
ATOM 1422 O O . GLN B 1 68 ? 5.691 5.977 -0.047 1 97.88 68 GLN B O 1
ATOM 1427 N N . ILE B 1 69 ? 5.332 3.775 0.083 1 98.31 69 ILE B N 1
ATOM 1428 C CA . ILE B 1 69 ? 4.52 3.896 1.291 1 98.31 69 ILE B CA 1
ATOM 1429 C C . ILE B 1 69 ? 5.379 4.434 2.436 1 98.31 69 ILE B C 1
ATOM 1431 O O . ILE B 1 69 ? 4.93 5.277 3.211 1 98.31 69 ILE B O 1
ATOM 1435 N N . ARG B 1 70 ? 6.602 3.971 2.549 1 97.12 70 ARG B N 1
ATOM 1436 C CA . ARG B 1 70 ? 7.5 4.414 3.611 1 97.12 70 ARG B CA 1
ATOM 1437 C C . ARG B 1 70 ? 7.812 5.898 3.48 1 97.12 70 ARG B C 1
ATOM 1439 O O . ARG B 1 70 ? 7.949 6.602 4.484 1 97.12 70 ARG B O 1
ATOM 1446 N N . LYS B 1 71 ? 7.957 6.387 2.305 1 95.94 71 LYS B N 1
ATOM 1447 C CA . LYS B 1 71 ? 8.18 7.812 2.072 1 95.94 71 LYS B CA 1
ATOM 1448 C C . LYS B 1 71 ? 6.984 8.641 2.539 1 95.94 71 LYS B C 1
ATOM 1450 O O . LYS B 1 71 ? 7.156 9.695 3.148 1 95.94 71 LYS B O 1
ATOM 1455 N N . VAL B 1 72 ? 5.844 8.109 2.236 1 96.44 72 VAL B N 1
ATOM 1456 C CA . VAL B 1 72 ? 4.641 8.805 2.689 1 96.44 72 VAL B CA 1
ATOM 1457 C C . VAL B 1 72 ? 4.57 8.766 4.215 1 96.44 72 VAL B C 1
ATOM 1459 O O . VAL B 1 72 ? 4.234 9.773 4.852 1 96.44 72 VAL B O 1
ATOM 1462 N N . ALA B 1 73 ? 4.902 7.656 4.781 1 96.44 73 ALA B N 1
ATOM 1463 C CA . ALA B 1 73 ? 4.914 7.531 6.234 1 96.44 73 ALA B CA 1
ATOM 1464 C C . ALA B 1 73 ? 5.891 8.523 6.863 1 96.44 73 ALA B C 1
ATOM 1466 O O . ALA B 1 73 ? 5.582 9.141 7.883 1 96.44 73 ALA B O 1
ATOM 1467 N N . ALA B 1 74 ? 7.012 8.695 6.27 1 92.69 74 ALA B N 1
ATOM 1468 C CA . ALA B 1 74 ? 8.008 9.641 6.77 1 92.69 74 ALA B CA 1
ATOM 1469 C C . ALA B 1 74 ? 7.469 11.07 6.719 1 92.69 74 ALA B C 1
ATOM 1471 O O . ALA B 1 74 ? 7.676 11.852 7.648 1 92.69 74 ALA B O 1
ATOM 1472 N N . PHE B 1 75 ? 6.836 11.344 5.691 1 90.19 75 PHE B N 1
ATOM 1473 C CA . PHE B 1 75 ? 6.215 12.656 5.555 1 90.19 75 PHE B CA 1
ATOM 1474 C C . PHE B 1 75 ? 5.168 12.875 6.641 1 90.19 75 PHE B C 1
ATOM 1476 O O . PHE B 1 75 ? 5.129 13.938 7.27 1 90.19 75 PHE B O 1
ATOM 1483 N N . LEU B 1 76 ? 4.328 11.906 6.883 1 90.81 76 LEU B N 1
ATOM 1484 C CA . LEU B 1 76 ? 3.297 12.016 7.91 1 90.81 76 LEU B CA 1
ATOM 1485 C C . LEU B 1 76 ? 3.924 12.188 9.289 1 90.81 76 LEU B C 1
ATOM 1487 O O . LEU B 1 76 ? 3.41 12.938 10.117 1 90.81 76 LEU B O 1
ATOM 1491 N N . LYS B 1 77 ? 4.957 11.469 9.539 1 89.31 77 LYS B N 1
ATOM 1492 C CA . LYS B 1 77 ? 5.668 11.609 10.805 1 89.31 77 LYS B CA 1
ATOM 1493 C C . LYS B 1 77 ? 6.184 13.039 10.992 1 89.31 77 LYS B C 1
ATOM 1495 O O . LYS B 1 77 ? 6.062 13.609 12.078 1 89.31 77 LYS B O 1
ATOM 1500 N N . HIS B 1 78 ? 6.648 13.539 9.922 1 83.06 78 HIS B N 1
ATOM 1501 C CA . HIS B 1 78 ? 7.141 14.914 9.945 1 83.06 78 HIS B CA 1
ATOM 1502 C C . HIS B 1 78 ? 6 15.898 10.18 1 83.06 78 HIS B C 1
ATOM 1504 O O . HIS B 1 78 ? 6.145 16.844 10.953 1 83.06 78 HIS B O 1
ATOM 1510 N N . LEU B 1 79 ? 4.91 15.688 9.555 1 79.25 79 LEU B N 1
ATOM 1511 C CA . LEU B 1 79 ? 3.74 16.547 9.734 1 79.25 79 LEU B CA 1
ATOM 1512 C C . LEU B 1 79 ? 3.289 16.547 11.195 1 79.25 79 LEU B C 1
ATOM 1514 O O . LEU B 1 79 ? 2.887 17.578 11.719 1 79.25 79 LEU B O 1
ATOM 1518 N N . GLY B 1 80 ? 3.309 15.43 11.75 1 77.06 80 GLY B N 1
ATOM 1519 C CA . GLY B 1 80 ? 2.945 15.328 13.156 1 77.06 80 GLY B CA 1
ATOM 1520 C C . GLY B 1 80 ? 3.869 16.109 14.07 1 77.06 80 GLY B C 1
ATOM 1521 O O . GLY B 1 80 ? 3.418 16.734 15.031 1 77.06 80 GLY B O 1
ATOM 1522 N N . THR B 1 81 ? 5.059 16.109 13.781 1 72.6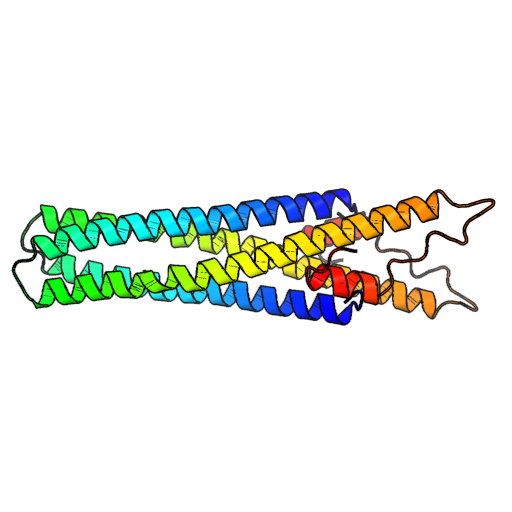2 81 THR B N 1
ATOM 1523 C CA . THR B 1 81 ? 6.035 16.828 14.586 1 72.62 81 THR B CA 1
ATOM 1524 C C . THR B 1 81 ? 5.84 18.344 14.461 1 72.62 81 THR B C 1
ATOM 1526 O O . THR B 1 81 ? 5.977 19.078 15.438 1 72.62 81 THR B O 1
ATOM 1529 N N . LEU B 1 82 ? 5.441 18.781 13.266 1 63.75 82 LEU B N 1
ATOM 1530 C CA . LEU B 1 82 ? 5.211 20.203 13.023 1 63.75 82 LEU B CA 1
ATOM 1531 C C . LEU B 1 82 ? 3.965 20.672 13.758 1 63.75 82 LEU B C 1
ATOM 1533 O O . LEU B 1 82 ? 3.967 21.766 14.344 1 63.75 82 LEU B O 1
ATOM 1537 N N . GLN B 1 83 ? 2.91 19.953 13.633 1 62.5 83 GLN B N 1
ATOM 1538 C CA . GLN B 1 83 ? 1.677 20.297 14.328 1 62.5 83 GLN B CA 1
ATOM 1539 C C . GLN B 1 83 ? 1.896 20.359 15.844 1 62.5 83 GLN B C 1
ATOM 1541 O O . GLN B 1 83 ? 1.379 21.25 16.516 1 62.5 83 GLN B O 1
ATOM 1546 N N . GLY B 1 84 ? 2.576 19.344 16.25 1 55.88 84 GLY B N 1
ATOM 1547 C CA . GLY B 1 84 ? 2.941 19.375 17.656 1 55.88 84 GLY B CA 1
ATOM 1548 C C . GLY B 1 84 ? 3.736 20.609 18.031 1 55.88 84 GLY B C 1
ATOM 1549 O O . GLY B 1 84 ? 3.504 21.219 19.078 1 55.88 84 GLY B O 1
ATOM 1550 N N . GLY B 1 85 ? 4.574 21 17.109 1 51.28 85 GLY B N 1
ATOM 1551 C CA . GLY B 1 85 ? 5.348 22.219 17.344 1 51.28 85 GLY B CA 1
ATOM 1552 C C . GLY B 1 85 ? 4.508 23.469 17.328 1 51.28 85 GLY B C 1
ATOM 1553 O O . GLY B 1 85 ? 4.676 24.344 18.188 1 51.28 85 GLY B O 1
ATOM 1554 N N . LEU B 1 86 ? 3.639 23.5 16.453 1 53.84 86 LEU B N 1
ATOM 1555 C CA . LEU B 1 86 ? 2.768 24.672 16.359 1 53.84 86 LEU B CA 1
ATOM 1556 C C . LEU B 1 86 ? 1.859 24.766 17.578 1 53.84 86 LEU B C 1
ATOM 1558 O O . LEU B 1 86 ? 1.628 25.859 18.109 1 53.84 86 LEU B O 1
ATOM 1562 N N . GLU B 1 87 ? 1.329 23.656 17.953 1 53.59 87 GLU B N 1
ATOM 1563 C CA . GLU B 1 87 ? 0.521 23.641 19.172 1 53.59 87 GLU B CA 1
ATOM 1564 C C . GLU B 1 87 ? 1.331 24.094 20.375 1 53.59 87 GLU B C 1
ATOM 1566 O O . GLU B 1 87 ? 0.833 24.859 21.203 1 53.59 87 GLU B O 1
ATOM 1571 N N . MET B 1 88 ? 2.523 23.578 20.391 1 47.25 88 MET B N 1
ATOM 1572 C CA . MET B 1 88 ? 3.4 23.984 21.484 1 47.25 88 MET B CA 1
ATOM 1573 C C . MET B 1 88 ? 3.691 25.484 21.422 1 47.25 88 MET B C 1
ATOM 1575 O O . MET B 1 88 ? 3.703 26.172 22.438 1 47.25 88 MET B O 1
ATOM 1579 N N . ALA B 1 89 ? 3.814 25.969 20.25 1 45.47 89 ALA B N 1
ATOM 1580 C CA . ALA B 1 89 ? 4.082 27.406 20.078 1 45.47 89 ALA B CA 1
ATOM 1581 C C . ALA B 1 89 ? 2.83 28.234 20.344 1 45.47 89 ALA B C 1
ATOM 1583 O O . ALA B 1 89 ? 2.9 29.266 21 1 45.47 89 ALA B O 1
ATOM 1584 N N . ALA B 1 90 ? 1.688 27.797 19.812 1 49.16 90 ALA B N 1
ATOM 1585 C CA . ALA B 1 90 ? 0.432 28.5 20.047 1 49.16 90 ALA B CA 1
ATOM 1586 C C . ALA B 1 90 ? 0.036 28.453 21.531 1 49.16 90 ALA B C 1
ATOM 1588 O O . ALA B 1 90 ? -0.462 29.438 22.078 1 49.16 90 ALA B O 1
ATOM 1589 N N . GLY B 1 91 ? 0.116 27.312 22.094 1 46.22 91 GLY B N 1
ATOM 1590 C CA . GLY B 1 91 ? -0.121 27.203 23.531 1 46.22 91 GLY B CA 1
ATOM 1591 C C . GLY B 1 91 ? 0.797 28.078 24.359 1 46.22 91 GLY B C 1
ATOM 1592 O O . GLY B 1 91 ? 0.378 28.641 25.375 1 46.22 91 GLY B O 1
ATOM 1593 N N . ALA B 1 92 ? 2.033 28.25 23.906 1 44.56 92 ALA B N 1
AT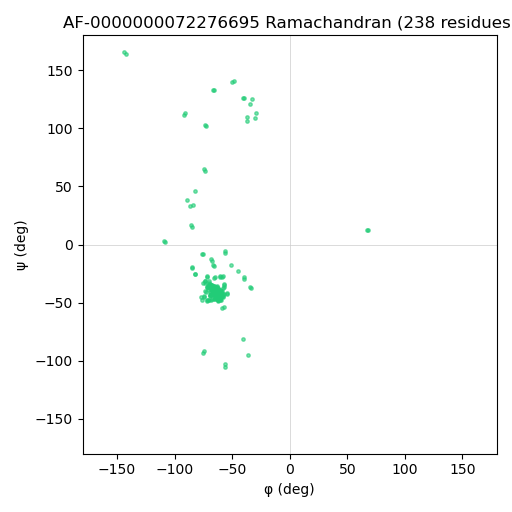OM 1594 C CA . ALA B 1 92 ? 2.979 29.125 24.594 1 44.56 92 ALA B CA 1
ATOM 1595 C C . ALA B 1 92 ? 2.582 30.594 24.453 1 44.56 92 ALA B C 1
ATOM 1597 O O . ALA B 1 92 ? 2.764 31.391 25.375 1 44.56 92 ALA B O 1
ATOM 1598 N N . THR B 1 93 ? 1.97 30.891 23.266 1 41.97 93 THR B N 1
ATOM 1599 C CA . THR B 1 93 ? 1.553 32.25 23.062 1 41.97 93 THR B CA 1
ATOM 1600 C C . THR B 1 93 ? 0.333 32.594 23.906 1 41.97 93 THR B C 1
ATOM 1602 O O . THR B 1 93 ? 0.182 33.75 24.359 1 41.97 93 THR B O 1
ATOM 1605 N N . ASN B 1 94 ? -0.652 31.719 24.047 1 43.88 94 ASN B N 1
ATOM 1606 C CA . ASN B 1 94 ? -1.812 32 24.875 1 43.88 94 ASN B CA 1
ATOM 1607 C C . ASN B 1 94 ? -1.423 32.125 26.359 1 43.88 94 ASN B C 1
ATOM 1609 O O . ASN B 1 94 ? -2.078 32.812 27.109 1 43.88 94 ASN B O 1
ATOM 1613 N N . HIS B 1 95 ? -0.394 31.469 26.719 1 39.75 95 HIS B N 1
ATOM 1614 C CA . HIS B 1 95 ? 0.079 31.641 28.078 1 39.75 95 HIS B CA 1
ATOM 1615 C C . HIS B 1 95 ? 0.939 32.875 28.203 1 39.75 95 HIS B C 1
ATOM 1617 O O . HIS B 1 95 ? 1.307 33.281 29.312 1 39.75 95 HIS B O 1
ATOM 1623 N N . VAL B 1 96 ? 1.659 33.469 27.156 1 38.5 96 VAL B N 1
ATOM 1624 C CA . VAL B 1 96 ? 2.482 34.656 27.266 1 38.5 96 VAL B CA 1
ATOM 1625 C C . VAL B 1 96 ? 1.604 35.906 27.141 1 38.5 96 VAL B C 1
ATOM 1627 O O . VAL B 1 96 ? 1.292 36.344 26.031 1 38.5 96 VAL B O 1
ATOM 1630 N N . ASN B 1 97 ? 0.343 36.156 27.531 1 37.16 97 ASN B N 1
ATOM 1631 C CA . ASN B 1 97 ? -0.091 37.531 27.734 1 37.16 97 ASN B CA 1
ATOM 1632 C C . ASN B 1 97 ? 0.989 38.375 28.422 1 37.16 97 ASN B C 1
ATOM 1634 O O . ASN B 1 97 ? 1.074 39.594 28.203 1 37.16 97 ASN B O 1
ATOM 1638 N N . ASP B 1 98 ? 1.115 38.281 29.859 1 36.88 98 ASP B N 1
ATOM 1639 C CA . ASP B 1 98 ? 1.653 39.438 30.578 1 36.88 98 ASP B CA 1
ATOM 1640 C C . ASP B 1 98 ? 3.027 39.844 30.047 1 36.88 98 ASP B C 1
ATOM 1642 O O . ASP B 1 98 ? 3.268 41 29.719 1 36.88 98 ASP B O 1
ATOM 1646 N N . ALA B 1 99 ? 4.32 39.562 30.797 1 36.22 99 ALA B N 1
ATOM 1647 C CA . ALA B 1 99 ? 5.578 40.312 30.719 1 36.22 99 ALA B CA 1
ATOM 1648 C C . ALA B 1 99 ? 6.312 40 29.422 1 36.22 99 ALA B C 1
ATOM 1650 O O . ALA B 1 99 ? 6.699 40.938 28.703 1 36.22 99 ALA B O 1
ATOM 1651 N N . GLN B 1 100 ? 7.359 38.938 29.328 1 34.34 100 GLN B N 1
ATOM 1652 C CA . GLN B 1 100 ? 8.508 38.75 28.453 1 34.34 100 GLN B CA 1
ATOM 1653 C C . GLN B 1 100 ? 8.125 38.031 27.172 1 34.34 100 GLN B C 1
ATOM 1655 O O . GLN B 1 100 ? 8.289 36.812 27.062 1 34.34 100 GLN B O 1
ATOM 1660 N N . ALA B 1 101 ? 6.992 38.156 26.594 1 36.28 101 ALA B N 1
ATOM 1661 C CA . ALA B 1 101 ? 6.391 37.531 25.438 1 36.28 101 ALA B CA 1
ATOM 1662 C C . ALA B 1 101 ? 7.324 37.594 24.234 1 36.28 101 ALA B C 1
ATOM 1664 O O . ALA B 1 101 ? 6.953 37.188 23.125 1 36.28 101 ALA B O 1
ATOM 1665 N N . LYS B 1 102 ? 8.336 38.438 24.188 1 34.97 102 LYS B N 1
ATOM 1666 C CA . LYS B 1 102 ? 9.164 38.75 23.016 1 34.97 102 LYS B CA 1
ATOM 1667 C C . LYS B 1 102 ? 9.797 37.469 22.453 1 34.97 102 LYS B C 1
ATOM 1669 O O . LYS B 1 102 ? 10.008 37.375 21.234 1 34.97 102 LYS B O 1
ATOM 1674 N N . ALA B 1 103 ? 10.523 36.625 23.234 1 31.89 103 ALA B N 1
ATOM 1675 C CA . ALA B 1 103 ? 11.664 35.844 22.75 1 31.89 103 ALA B CA 1
ATOM 1676 C C . ALA B 1 103 ? 11.203 34.656 21.938 1 31.89 103 ALA B C 1
ATOM 1678 O O . ALA B 1 103 ? 12 34.031 21.219 1 31.89 103 ALA B O 1
ATOM 1679 N N . VAL B 1 104 ? 10.281 33.938 22.422 1 33.12 104 VAL B N 1
ATOM 1680 C CA . VAL B 1 104 ? 10.25 32.594 21.844 1 33.12 104 VAL B CA 1
ATOM 1681 C C . VAL B 1 104 ? 9.688 32.656 20.438 1 33.12 104 VAL B C 1
ATOM 1683 O O . VAL B 1 104 ? 8.492 32.906 20.234 1 33.12 104 VAL B O 1
ATOM 1686 N N . GLY B 1 105 ? 10.383 33.344 19.422 1 31.7 105 GLY B N 1
ATOM 1687 C CA . GLY B 1 105 ? 10.32 33.438 17.969 1 31.7 105 GLY B CA 1
ATOM 1688 C C . GLY B 1 105 ? 9.875 32.156 17.312 1 31.7 105 GLY B C 1
ATOM 1689 O O . GLY B 1 105 ? 10 31.078 17.891 1 31.7 105 GLY B O 1
ATOM 1690 N N . GLY B 1 106 ? 8.789 32.219 16.453 1 33.78 106 GLY B N 1
ATOM 1691 C CA . GLY B 1 106 ? 8.32 31.328 15.414 1 33.78 106 GLY B CA 1
ATOM 1692 C C . GLY B 1 106 ? 9.438 30.562 14.734 1 33.78 106 GLY B C 1
ATOM 1693 O O . GLY B 1 106 ? 10.547 31.078 14.578 1 33.78 106 GLY B O 1
ATOM 1694 N N . LEU B 1 107 ? 9.555 29.219 14.977 1 36.47 107 LEU B N 1
ATOM 1695 C CA . LEU B 1 107 ? 10.555 28.531 14.164 1 36.47 107 LEU B CA 1
ATOM 1696 C C . LEU B 1 107 ? 10.594 29.094 12.75 1 36.47 107 LEU B C 1
ATOM 1698 O O . LEU B 1 107 ? 9.555 29.422 12.188 1 36.47 107 LEU B O 1
ATOM 1702 N N . SER B 1 108 ? 11.633 29.859 12.414 1 38.22 108 SER B N 1
ATOM 1703 C CA . SER B 1 108 ? 11.867 30.391 11.07 1 38.22 108 SER B CA 1
ATOM 1704 C C . SER B 1 108 ? 11.727 29.297 10.016 1 38.22 108 SER B C 1
ATOM 1706 O O . SER B 1 108 ? 11.844 28.109 10.32 1 38.22 108 SER B O 1
ATOM 1708 N N . GLN B 1 109 ? 11.109 29.641 8.852 1 40.78 109 GLN B N 1
ATOM 1709 C CA . GLN B 1 109 ? 11.086 28.781 7.672 1 40.78 109 GLN B CA 1
ATOM 1710 C C . GLN B 1 109 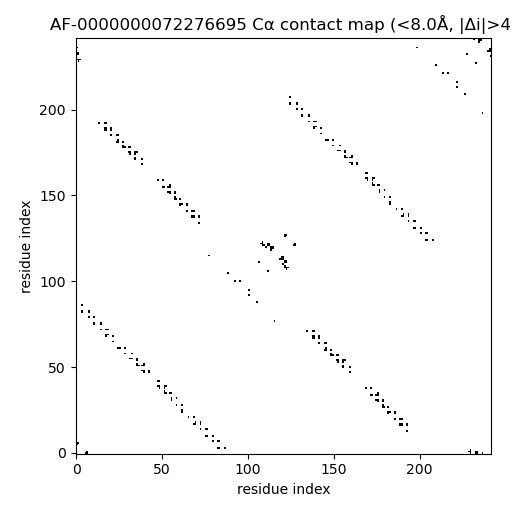? 12.391 27.984 7.539 1 40.78 109 GLN B C 1
ATOM 1712 O O . GLN B 1 109 ? 12.383 26.828 7.129 1 40.78 109 GLN B O 1
ATOM 1717 N N . ASP B 1 110 ? 13.438 28.625 7.891 1 40.53 110 ASP B N 1
ATOM 1718 C CA . ASP B 1 110 ? 14.75 27.984 7.801 1 40.53 110 ASP B CA 1
ATOM 1719 C C . ASP B 1 110 ? 14.859 26.797 8.758 1 40.53 110 ASP B C 1
ATOM 1721 O O . ASP B 1 110 ? 15.461 25.781 8.43 1 40.53 110 ASP B O 1
ATOM 1725 N N . GLN B 1 111 ? 14.297 26.922 9.891 1 43.44 111 GLN B N 1
ATOM 1726 C CA . GLN B 1 111 ? 14.414 25.859 10.883 1 43.44 111 GLN B CA 1
ATOM 1727 C C . GLN B 1 111 ? 13.547 24.656 10.516 1 43.44 111 GLN B C 1
ATOM 1729 O O . GLN B 1 111 ? 13.953 23.516 10.68 1 43.44 111 GLN B O 1
ATOM 1734 N N . VAL B 1 112 ? 12.469 24.938 9.922 1 41.34 112 VAL B N 1
ATOM 1735 C CA . VAL B 1 112 ? 11.602 23.891 9.375 1 41.34 112 VAL B CA 1
ATOM 1736 C C . VAL B 1 112 ? 12.289 23.203 8.203 1 41.34 112 VAL B C 1
ATOM 1738 O O . VAL B 1 112 ? 12.281 21.969 8.109 1 41.34 112 VAL B O 1
ATOM 1741 N N . ASP B 1 113 ? 12.875 23.938 7.254 1 44.28 113 ASP B N 1
ATOM 1742 C CA . ASP B 1 113 ? 13.641 23.359 6.152 1 44.28 113 ASP B CA 1
ATOM 1743 C C . ASP B 1 113 ? 14.742 22.453 6.676 1 44.28 113 ASP B C 1
ATOM 1745 O O . ASP B 1 113 ? 14.984 21.375 6.121 1 44.28 113 ASP B O 1
ATOM 1749 N N . ARG B 1 114 ? 15.453 22.797 7.672 1 45.38 114 ARG B N 1
ATOM 1750 C CA . ARG B 1 114 ? 16.578 22.016 8.195 1 45.38 114 ARG B CA 1
ATOM 1751 C C . ARG B 1 114 ? 16.094 20.703 8.82 1 45.38 114 ARG B C 1
ATOM 1753 O O . ARG B 1 114 ? 16.719 19.656 8.633 1 45.38 114 ARG B O 1
ATOM 1760 N N . LEU B 1 115 ? 15.07 20.75 9.461 1 40.66 115 LEU B N 1
ATOM 1761 C CA . LEU B 1 115 ? 14.508 19.547 10.055 1 40.66 115 LEU B CA 1
ATOM 1762 C C . LEU B 1 115 ? 14.008 18.594 8.984 1 40.66 115 LEU B C 1
ATOM 1764 O O . LEU B 1 115 ? 14.219 17.375 9.078 1 40.66 115 LEU B O 1
ATOM 1768 N N . LEU B 1 116 ? 13.484 19.172 7.945 1 42.12 116 LEU B N 1
ATOM 1769 C CA . LEU B 1 116 ? 12.977 18.359 6.848 1 42.12 116 LEU B CA 1
ATOM 1770 C C . LEU B 1 116 ? 14.117 17.734 6.055 1 42.12 116 LEU B C 1
ATOM 1772 O O . LEU B 1 116 ? 13.953 16.672 5.453 1 42.12 116 LEU B O 1
ATOM 1776 N N . ARG B 1 117 ? 15.164 18.484 6.152 1 43.25 117 ARG B N 1
ATOM 1777 C CA . ARG B 1 117 ? 16.359 17.953 5.52 1 43.25 117 ARG B CA 1
ATOM 1778 C C . ARG B 1 117 ? 17.109 17.016 6.465 1 43.25 117 ARG B C 1
ATOM 1780 O O . ARG B 1 117 ? 18.172 16.5 6.121 1 43.25 117 ARG B O 1
ATOM 1787 N N . GLY B 1 118 ? 16.484 16.594 7.453 1 41.03 118 GLY B N 1
ATOM 1788 C CA . GLY B 1 118 ? 17.141 15.695 8.383 1 41.03 118 GLY B CA 1
ATOM 1789 C C . GLY B 1 118 ? 18.266 16.359 9.156 1 41.03 118 GLY B C 1
ATOM 1790 O O . GLY B 1 118 ? 19.125 15.688 9.719 1 41.03 118 GLY B O 1
ATOM 1791 N N . GLU B 1 119 ? 18.266 17.719 9.023 1 34.44 119 GLU B N 1
ATOM 1792 C CA . GLU B 1 119 ? 19.391 18.375 9.695 1 34.44 119 GLU B CA 1
ATOM 1793 C C . GLU B 1 119 ? 19.016 18.766 11.125 1 34.44 119 GLU B C 1
ATOM 1795 O O . GLU B 1 119 ? 17.875 19.125 11.398 1 34.44 119 GLU B O 1
ATOM 1800 N N . ALA B 1 120 ? 19.594 18.188 12.133 1 41.78 120 ALA B N 1
ATOM 1801 C CA . ALA B 1 120 ? 19.484 18.484 13.562 1 41.78 120 ALA B CA 1
ATOM 1802 C C . ALA B 1 120 ? 19.469 20 13.797 1 41.78 120 ALA B C 1
ATOM 1804 O O . ALA B 1 120 ? 20.188 20.734 13.133 1 41.78 120 ALA B O 1
ATOM 1805 N N . LEU B 1 121 ? 18.531 20.547 14.461 1 39.12 121 LEU B N 1
ATOM 1806 C CA . LEU B 1 121 ? 18.609 21.922 14.977 1 39.12 121 LEU B CA 1
ATOM 1807 C C . LEU B 1 121 ? 19.844 22.078 15.852 1 39.12 121 LEU B C 1
ATOM 1809 O O . LEU B 1 121 ? 20.281 21.141 16.531 1 39.12 121 LEU B O 1
#

Foldseek 3Di:
DVPLVVLLVVLVVLLVVLVVVLVVLVVVLVVLLVVLVVCLVVPPDDVSNVVSVVSNVVSCVSVVVNVVSVVVSVVSVLVSVVSVVVCVVVVVQVVPPDDPSPPPDDCPPVNSVCVVVVHDD/DVPLVVLLVVLVVLLVVLVVVLVVLVVVLVVLLVVLVVCLVVPPDDVSNVVSVVSNVVSCVSVVVNVVSVVVSVVSVLVSVVSVVVCVVVVVQVVPPDDPSPPPDDCPPVNSVCVVVVHDD

Organism: Rhodospirillum rubrum (strain ATCC 11170 / ATH 1.1.1 / DSM 467 / LMG 4362 / NCIMB 8255 / S1) (NCBI:txid269796)

Solvent-accessible surface area (backbone atoms only — not comparable to full-atom values): 13234 Å² total; per-residue (Å²): 81,69,40,66,67,50,46,48,50,51,48,53,49,42,46,52,49,54,52,49,38,46,52,51,50,51,54,30,46,51,52,36,44,54,47,39,52,56,48,46,76,67,44,88,47,70,67,61,36,51,50,41,50,50,39,50,56,42,51,56,53,52,63,58,41,43,51,53,50,50,52,44,43,52,50,50,54,49,52,47,52,48,52,52,46,47,48,53,50,50,55,51,49,72,68,47,72,86,86,84,66,76,72,84,65,71,79,49,46,65,54,46,42,34,47,73,66,69,38,80,129,83,71,40,66,67,50,48,48,50,52,48,53,49,42,44,50,50,54,52,47,39,46,53,50,50,50,52,31,46,51,51,36,43,54,47,40,52,56,48,48,76,66,45,89,48,71,67,61,34,52,50,43,49,50,40,51,58,41,50,55,52,52,64,58,41,45,51,52,51,50,52,44,43,51,50,50,55,50,51,48,53,50,53,51,44,47,49,52,49,52,56,48,48,71,69,43,68,82,87,84,60,76,69,84,66,72,79,48,47,65,55,45,41,34,49,73,66,69,38,78,132

Secondary structure (DSSP, 8-state):
--SHHHHHHHHHHHHHHHHHHHHHHHHHHHHHHHHHHHHHHT--SHHHHHHHHHHHHHTTHHHHHHHHHHHHHHHHHHHHHHHHHHHHHHHHHHH--SS--SSS----HHHHHHHHTT---/---HHHHHHHHHHHHHHHHHHHHHHHHHHHHHHHHHHHHHHT-SSHHHHHHHHHHHHHTTHHHHHHHHHHHHHHHHHHHHHHHHHHHHHHHHHHH--SS--SSS----HHHHHHHHTT---

pLDDT: mean 75.35, std 25.28, range [30.92, 98.88]

Nearest PDB structures (foldseek):
  3fav-assembly2_C  TM=7.807E-01  e=3.827E-01  Mycobacterium tuberculosis H37Rv
  4lws-assembly3_A  TM=8.262E-01  e=7.584E-01  Thermomonospora curvata DSM 43183
  4mu6-assembly1_A  TM=4.304E-01  e=3.414E-01  Legionella pneumophila subsp. pneumophila str. Philadelphia 1
  6z6f-assembly1_C  TM=4.143E-01  e=2.511E+00  Saccharomyces cerevisiae S288C
  3mtt-assembly1_A  TM=4.744E-01  e=3.339E+00  Homo sapiens

Sequence (242 aa):
MSDPKKVQAALNTSLKVLDSVVKEQERAVNRILGLAELLIEKSPDQVTAMRLEAIMEACAFQDITGQQIRKVAAFLKHLGTLQGGLEMAAGATNHVNDAQAKAVGGLSQDQVDRLLRGEALMSDPKKVQAALNTSLKVLDSVVKEQERAVNRILGLAELLIEKSPDQVTAMRLEAIMEACAFQDITGQQIRKVAAFLKHLGTLQGGLEMAAGATNHVNDAQAKAVGGLSQDQVDRLLRGEAL